Protein AF-A0A7S0YSS2-F1 (afdb_monomer_lite)

Foldseek 3Di:
DDDDDDDDDDDDDDDPDDDDDDPPPPPPPPDDDPDDDDDDDDDDDDDDDDDDDDDDDDDDDDPDPDPPPPPPDDDDDPPDWDWDDLVLDDPVCSVVQVQWTFTWDKDKDWDADWDDDPNDTDTAIEIETEAAAPDQDWDWDWDDPDVRYIYIYIHHNVCCPPPSGPIGGPPPPPPPPDPDDDDDDDDDDD

InterPro domains:
  IPR009011 Mannose-6-phosphate receptor binding domain superfamily [G3DSA:2.70.130.10] (4-155)
  IPR045149 Protein OS-9-like [PTHR15414] (64-171)

Structure (mmCIF, N/CA/C/O backbone):
data_AF-A0A7S0YSS2-F1
#
_entry.id   AF-A0A7S0YSS2-F1
#
loop_
_atom_site.group_PDB
_atom_site.id
_atom_site.type_symbol
_atom_site.label_atom_id
_atom_site.label_alt_id
_atom_site.label_comp_id
_atom_site.label_asym_id
_atom_site.label_entity_id
_atom_site.label_seq_id
_atom_site.pdbx_PDB_ins_code
_atom_site.Cartn_x
_atom_site.Cartn_y
_atom_site.Cartn_z
_atom_site.occupancy
_atom_site.B_iso_or_equiv
_atom_site.auth_seq_id
_atom_site.auth_comp_id
_atom_site.auth_asym_id
_atom_site.auth_atom_id
_atom_site.pdbx_PDB_model_num
ATOM 1 N N . LYS A 1 1 ? 60.021 -59.716 8.583 1.00 47.19 1 LYS A N 1
ATOM 2 C CA . LYS A 1 1 ? 59.073 -59.197 9.604 1.00 47.19 1 LYS A CA 1
ATOM 3 C C . LYS A 1 1 ? 58.567 -57.844 9.103 1.00 47.19 1 LYS A C 1
ATOM 5 O O . LYS A 1 1 ? 59.424 -57.001 8.925 1.00 47.19 1 LYS A O 1
ATOM 10 N N . GLY A 1 2 ? 57.316 -57.531 8.773 1.00 50.84 2 GLY A N 1
ATOM 11 C CA . GLY A 1 2 ? 56.034 -58.210 8.514 1.00 50.84 2 GLY A CA 1
ATOM 12 C C . GLY A 1 2 ? 55.251 -57.241 7.588 1.00 50.84 2 GLY A C 1
ATOM 13 O O . GLY A 1 2 ? 55.479 -56.042 7.663 1.00 50.84 2 GLY A O 1
ATOM 14 N N . LYS A 1 3 ? 54.674 -57.689 6.467 1.00 51.62 3 LYS A N 1
ATOM 15 C CA . LYS A 1 3 ? 53.243 -57.994 6.228 1.00 51.62 3 LYS A CA 1
ATOM 16 C C . LYS A 1 3 ? 52.198 -56.998 6.784 1.00 51.62 3 LYS A C 1
ATOM 18 O O . LYS A 1 3 ? 52.189 -56.757 7.983 1.00 51.62 3 LYS A O 1
ATOM 23 N N . LYS A 1 4 ? 51.224 -56.703 5.895 1.00 48.53 4 LYS A N 1
ATOM 24 C CA . LYS A 1 4 ? 49.817 -56.259 6.089 1.00 48.53 4 LYS A CA 1
ATOM 25 C C . LYS A 1 4 ? 49.588 -54.751 6.346 1.00 48.53 4 LYS A C 1
ATOM 27 O O . LYS A 1 4 ? 50.417 -54.120 6.971 1.00 48.53 4 LYS A O 1
ATOM 32 N N . GLU A 1 5 ? 48.513 -54.105 5.877 1.00 58.44 5 GLU A N 1
ATOM 33 C CA . GLU A 1 5 ? 47.197 -54.623 5.477 1.00 58.44 5 GLU A CA 1
ATOM 34 C C . GLU A 1 5 ? 46.406 -53.667 4.559 1.00 58.44 5 GLU A C 1
ATOM 36 O O . GLU A 1 5 ? 46.584 -52.452 4.575 1.00 58.44 5 GLU A O 1
ATOM 41 N N . GLU A 1 6 ? 45.508 -54.277 3.786 1.00 54.00 6 GLU A N 1
ATOM 42 C CA . GLU A 1 6 ? 44.426 -53.698 2.988 1.00 54.00 6 GLU A CA 1
ATOM 43 C C . GLU A 1 6 ? 43.378 -52.989 3.861 1.00 54.00 6 GLU A C 1
ATOM 45 O O . GLU A 1 6 ? 42.988 -53.493 4.912 1.00 54.00 6 GLU A O 1
ATOM 50 N N . GLY A 1 7 ? 42.829 -51.878 3.363 1.00 57.03 7 GLY A N 1
ATOM 51 C CA . GLY A 1 7 ? 41.720 -51.153 3.988 1.00 57.03 7 GLY A CA 1
ATOM 52 C C . GLY A 1 7 ? 40.603 -50.840 2.996 1.00 57.03 7 GLY A C 1
ATOM 53 O O . GLY A 1 7 ? 40.412 -49.700 2.587 1.00 57.03 7 GLY A O 1
ATOM 54 N N . LYS A 1 8 ? 39.867 -51.880 2.606 1.00 56.81 8 LYS A N 1
ATOM 55 C CA . LYS A 1 8 ? 38.631 -51.855 1.813 1.00 56.81 8 LYS A CA 1
ATOM 56 C C . LYS A 1 8 ? 37.526 -51.145 2.615 1.00 56.81 8 LYS A C 1
ATOM 58 O O . LYS A 1 8 ? 37.189 -51.608 3.702 1.00 56.81 8 LYS A O 1
ATOM 63 N N . LYS A 1 9 ? 36.919 -50.064 2.102 1.00 56.97 9 LYS A N 1
ATOM 64 C CA . LYS A 1 9 ? 35.683 -49.509 2.689 1.00 56.97 9 LYS A CA 1
ATOM 65 C C . LYS A 1 9 ? 34.586 -49.314 1.650 1.00 56.97 9 LYS A C 1
ATOM 67 O O . LYS A 1 9 ? 34.808 -48.971 0.496 1.00 56.97 9 LYS A O 1
ATOM 72 N N . THR A 1 10 ? 33.407 -49.679 2.112 1.00 59.12 10 THR A N 1
ATOM 73 C CA . THR A 1 10 ? 32.256 -50.217 1.406 1.00 59.12 10 THR A CA 1
ATOM 74 C C . THR A 1 10 ? 31.326 -49.160 0.830 1.00 59.12 10 THR A C 1
ATOM 76 O O . THR A 1 10 ? 31.076 -48.116 1.425 1.00 59.12 10 THR A O 1
ATOM 79 N N . LYS A 1 11 ? 30.745 -49.536 -0.307 1.00 50.19 11 LYS A N 1
ATOM 80 C CA . LYS A 1 11 ? 29.601 -48.942 -0.994 1.00 50.19 11 LYS A CA 1
ATOM 81 C C . LYS A 1 11 ? 28.388 -48.880 -0.047 1.00 50.19 11 LYS A C 1
ATOM 83 O O . LYS A 1 11 ? 27.870 -49.917 0.357 1.00 50.19 11 LYS A O 1
ATOM 88 N N . GLY A 1 12 ? 27.968 -47.670 0.318 1.00 51.25 12 GLY A N 1
ATOM 89 C CA . GLY A 1 12 ? 26.743 -47.403 1.072 1.00 51.25 12 GLY A CA 1
ATOM 90 C C . GLY A 1 12 ? 25.579 -47.131 0.126 1.00 51.25 12 GLY A C 1
ATOM 91 O O . GLY A 1 12 ? 25.380 -46.009 -0.325 1.00 51.25 12 GLY A O 1
ATOM 92 N N . GLU A 1 13 ? 24.838 -48.184 -0.191 1.00 51.94 13 GLU A N 1
ATOM 93 C CA . GLU A 1 13 ? 23.520 -48.146 -0.815 1.00 51.94 13 GLU A CA 1
ATOM 94 C C . GLU A 1 13 ? 22.462 -48.002 0.288 1.00 51.94 13 GLU A C 1
ATOM 96 O O . GLU A 1 13 ? 22.490 -48.790 1.234 1.00 51.94 13 GLU A O 1
ATOM 101 N N . LYS A 1 14 ? 21.553 -47.019 0.174 1.00 48.28 14 LYS A N 1
ATOM 102 C CA . LYS A 1 14 ? 20.114 -47.070 0.539 1.00 48.28 14 LYS A CA 1
ATOM 103 C C . LYS A 1 14 ? 19.554 -45.669 0.775 1.00 48.28 14 LYS A C 1
ATOM 105 O O . LYS A 1 14 ? 20.097 -44.894 1.551 1.00 48.28 14 LYS A O 1
ATOM 110 N N . GLY A 1 15 ? 18.408 -45.391 0.152 1.00 45.19 15 GLY A N 1
ATOM 111 C CA . GLY A 1 15 ? 17.592 -44.232 0.511 1.00 45.19 15 GLY A CA 1
ATOM 112 C C . GLY A 1 15 ? 16.673 -43.696 -0.581 1.00 45.19 15 GLY A C 1
ATOM 113 O O . GLY A 1 15 ? 16.588 -42.485 -0.745 1.00 45.19 15 GLY A O 1
ATOM 114 N N . ARG A 1 16 ? 15.968 -44.553 -1.336 1.00 50.12 16 ARG A N 1
ATOM 115 C CA . ARG A 1 16 ? 14.789 -44.108 -2.099 1.00 50.12 16 ARG A CA 1
ATOM 116 C C . ARG A 1 16 ? 13.663 -43.817 -1.105 1.00 50.12 16 ARG A C 1
ATOM 118 O O . ARG A 1 16 ? 12.890 -44.703 -0.760 1.00 50.12 16 ARG A O 1
ATOM 125 N N . GLY A 1 17 ? 13.616 -42.581 -0.618 1.00 44.75 17 GLY A N 1
ATOM 126 C CA . GLY A 1 17 ? 12.482 -42.052 0.128 1.00 44.75 17 GLY A CA 1
ATOM 127 C C . GLY A 1 17 ? 11.338 -41.738 -0.829 1.00 44.75 17 GLY A C 1
ATOM 128 O O . GLY A 1 17 ? 11.352 -40.721 -1.515 1.00 44.75 17 GLY A O 1
ATOM 129 N N . THR A 1 18 ? 10.345 -42.620 -0.881 1.00 53.94 18 THR A N 1
ATOM 130 C CA . THR A 1 18 ? 9.028 -42.326 -1.445 1.00 53.94 18 THR A CA 1
ATOM 131 C C . THR A 1 18 ? 8.325 -41.326 -0.532 1.00 53.94 18 THR A C 1
ATOM 133 O O . THR A 1 18 ? 7.875 -41.697 0.551 1.00 53.94 18 THR A O 1
ATOM 136 N N . TRP A 1 19 ? 8.235 -40.062 -0.946 1.00 51.81 19 TRP A N 1
ATOM 137 C CA . TRP A 1 19 ? 7.403 -39.086 -0.248 1.00 51.81 19 TRP A CA 1
ATOM 138 C C . TRP A 1 19 ? 5.939 -39.317 -0.608 1.00 51.81 19 TRP A C 1
ATOM 140 O O . TRP A 1 19 ? 5.527 -39.284 -1.770 1.00 51.81 19 TRP A O 1
ATOM 150 N N . GLY A 1 20 ? 5.188 -39.660 0.433 1.00 47.44 20 GLY A N 1
ATOM 151 C CA . GLY A 1 20 ? 3.790 -40.025 0.387 1.00 47.44 20 GLY A CA 1
ATOM 152 C C . GLY A 1 20 ? 2.891 -38.879 -0.063 1.00 47.44 20 GLY A C 1
ATOM 153 O O . GLY A 1 20 ? 3.003 -37.742 0.373 1.00 47.44 20 GLY A O 1
ATOM 154 N N . LYS A 1 21 ? 1.966 -39.250 -0.944 1.00 47.62 21 LYS A N 1
ATOM 155 C CA . LYS A 1 21 ? 0.519 -39.043 -0.815 1.00 47.62 21 LYS A CA 1
ATOM 156 C C . LYS A 1 21 ? 0.070 -37.792 -0.036 1.00 47.62 21 LYS A C 1
ATOM 158 O O . LYS A 1 21 ? -0.036 -37.810 1.182 1.00 47.62 21 LYS A O 1
ATOM 163 N N . LYS A 1 22 ? -0.405 -36.819 -0.821 1.00 52.66 22 LYS A N 1
ATOM 164 C CA . LYS A 1 22 ? -1.704 -36.135 -0.674 1.00 52.66 22 LYS A CA 1
ATOM 165 C C . LYS A 1 22 ? -2.099 -35.752 0.761 1.00 52.66 22 LYS A C 1
ATOM 167 O O . LYS A 1 22 ? -2.978 -36.380 1.345 1.00 52.66 22 LYS A O 1
ATOM 172 N N . THR A 1 23 ? -1.630 -34.604 1.225 1.00 47.56 23 THR A N 1
ATOM 173 C CA . THR A 1 23 ? -2.498 -33.703 1.990 1.00 47.56 23 THR A CA 1
ATOM 174 C C . THR A 1 23 ? -3.260 -32.847 0.989 1.00 47.56 23 THR A C 1
ATOM 176 O O . THR A 1 23 ? -2.749 -31.914 0.380 1.00 47.56 23 THR A O 1
ATOM 179 N N . LYS A 1 24 ? -4.511 -33.244 0.752 1.00 49.81 24 LYS A N 1
ATOM 180 C CA . LYS A 1 24 ? -5.519 -32.416 0.099 1.00 49.81 24 LYS A CA 1
ATOM 181 C C . LYS A 1 24 ? -5.879 -31.330 1.112 1.00 49.81 24 LYS A C 1
ATOM 183 O O . LYS A 1 24 ? -6.840 -31.487 1.859 1.00 49.81 24 LYS A O 1
ATOM 188 N N . GLU A 1 25 ? -5.051 -30.292 1.202 1.00 45.06 25 GLU A N 1
ATOM 189 C CA . GLU A 1 25 ? -5.430 -29.068 1.898 1.00 45.06 25 GLU A CA 1
ATOM 190 C C . GLU A 1 25 ? -6.716 -28.573 1.244 1.00 45.06 25 GLU A C 1
ATOM 192 O O . GLU A 1 25 ? -6.775 -28.267 0.050 1.00 45.06 25 GLU A O 1
ATOM 197 N N . ARG A 1 26 ? -7.790 -28.608 2.032 1.00 46.06 26 ARG A N 1
ATOM 198 C CA . ARG A 1 26 ? -9.017 -27.887 1.744 1.00 46.06 26 ARG A CA 1
ATOM 199 C C . ARG A 1 26 ? -8.622 -26.418 1.625 1.00 46.06 26 ARG A C 1
ATOM 201 O O . ARG A 1 26 ? -8.496 -25.737 2.635 1.00 46.06 26 ARG A O 1
ATOM 208 N N . LEU A 1 27 ? -8.457 -25.941 0.393 1.00 42.78 27 LEU A N 1
ATOM 209 C CA . LEU A 1 27 ? -8.725 -24.547 0.077 1.00 42.78 27 LEU A CA 1
ATOM 210 C C . LEU A 1 27 ? -10.149 -24.275 0.557 1.00 42.78 27 LEU A C 1
ATOM 212 O O . LEU A 1 27 ? -11.116 -24.744 -0.045 1.00 42.78 27 LEU A O 1
ATOM 216 N N . ILE A 1 28 ? -10.264 -23.590 1.688 1.00 47.69 28 ILE A N 1
ATOM 217 C CA . ILE A 1 28 ? -11.508 -22.954 2.088 1.00 47.69 28 ILE A CA 1
ATOM 218 C C . ILE A 1 28 ? -11.645 -21.763 1.134 1.00 47.69 28 ILE A C 1
ATOM 220 O O . ILE A 1 28 ? -10.780 -20.884 1.157 1.00 47.69 28 ILE A O 1
ATOM 224 N N . PRO A 1 29 ? -12.650 -21.731 0.244 1.00 45.22 29 PRO A N 1
ATOM 225 C CA . PRO A 1 29 ? -12.891 -20.557 -0.573 1.00 45.22 29 PRO A CA 1
ATOM 226 C C . PRO A 1 29 ? -13.292 -19.415 0.361 1.00 45.22 29 PRO A C 1
ATOM 228 O O . PRO A 1 29 ? -14.383 -19.407 0.924 1.00 45.22 29 PRO A O 1
ATOM 231 N N . TRP A 1 30 ? -12.390 -18.455 0.548 1.00 51.12 30 TRP A N 1
ATOM 232 C CA . TRP A 1 30 ? -12.676 -17.200 1.237 1.00 51.12 30 TRP A CA 1
ATOM 233 C C . TRP A 1 30 ? -13.392 -16.269 0.249 1.00 51.12 30 TRP A C 1
ATOM 235 O O . TRP A 1 30 ? -12.832 -15.304 -0.257 1.00 51.12 30 TRP A O 1
ATOM 245 N N . TRP A 1 31 ? -14.614 -16.647 -0.126 1.00 56.22 31 TRP A N 1
ATOM 246 C CA . TRP A 1 31 ? -15.525 -15.837 -0.928 1.00 56.22 31 TRP A CA 1
ATOM 247 C C . TRP A 1 31 ? -16.884 -15.828 -0.238 1.00 56.22 31 TRP A C 1
ATOM 249 O O . TRP A 1 31 ? -17.537 -16.860 -0.136 1.00 56.22 31 TRP A O 1
ATOM 259 N N . GLY A 1 32 ? -17.295 -14.640 0.202 1.00 51.81 32 GLY A N 1
ATOM 260 C CA . GLY A 1 32 ? -18.694 -14.273 0.391 1.00 51.81 32 GLY A CA 1
ATOM 261 C C . GLY A 1 32 ? -19.432 -14.955 1.539 1.00 51.81 32 GLY A C 1
ATOM 262 O O . GLY A 1 32 ? -20.169 -15.911 1.322 1.00 51.81 32 GLY A O 1
ATOM 263 N N . LYS A 1 33 ? -19.391 -14.344 2.726 1.00 41.19 33 LYS A N 1
ATOM 264 C CA . LYS A 1 33 ? -20.562 -14.350 3.607 1.00 41.19 33 LYS A CA 1
ATOM 265 C C . LYS A 1 33 ? -21.049 -12.915 3.765 1.00 41.19 33 LYS A C 1
ATOM 267 O O . LYS A 1 33 ? -20.510 -12.128 4.531 1.00 41.19 33 LYS A O 1
ATOM 272 N N . LYS A 1 34 ? -22.012 -12.574 2.912 1.00 53.88 34 LYS A N 1
ATOM 273 C CA . LYS A 1 34 ? -22.847 -11.382 3.009 1.00 53.88 34 LYS A CA 1
ATOM 274 C C . LYS A 1 34 ? -24.064 -11.831 3.816 1.00 53.88 34 LYS A C 1
ATOM 276 O O . LYS A 1 34 ? -24.946 -12.470 3.256 1.00 53.88 34 LYS A O 1
ATOM 281 N N . GLU A 1 35 ? -24.072 -11.582 5.116 1.00 53.56 35 GLU A N 1
ATOM 282 C CA . GLU A 1 35 ? -25.275 -11.731 5.936 1.00 53.56 35 GLU A CA 1
ATOM 283 C C . GLU A 1 35 ? -25.612 -10.341 6.457 1.00 53.56 35 GLU A C 1
ATOM 285 O O . GLU A 1 35 ? -24.938 -9.791 7.322 1.00 53.56 35 GLU A O 1
ATOM 290 N N . GLY A 1 36 ? -26.599 -9.737 5.796 1.00 52.97 36 GLY A N 1
ATOM 291 C CA . GLY A 1 36 ? -27.393 -8.691 6.401 1.00 52.97 36 GLY A CA 1
ATOM 292 C C . GLY A 1 36 ? -28.447 -9.370 7.260 1.00 52.97 36 GLY A C 1
ATOM 293 O O . GLY A 1 36 ? -29.240 -10.149 6.740 1.00 52.97 36 GLY A O 1
ATOM 294 N N . GLU A 1 37 ? -28.447 -9.054 8.545 1.00 48.50 37 GLU A N 1
ATOM 295 C CA . GLU A 1 37 ? -29.647 -9.081 9.365 1.00 48.50 37 GLU A CA 1
ATOM 296 C C . GLU A 1 37 ? -29.757 -7.707 10.018 1.00 48.50 37 GLU A C 1
ATOM 298 O O . GLU A 1 37 ? -28.912 -7.265 10.795 1.00 48.50 37 GLU A O 1
ATOM 303 N N . GLU A 1 38 ? -30.770 -6.990 9.552 1.00 49.66 38 GLU A N 1
ATOM 304 C CA . GLU A 1 38 ? -31.233 -5.707 10.035 1.00 49.66 38 GLU A CA 1
ATOM 305 C C . GLU A 1 38 ? -32.122 -6.001 11.248 1.00 49.66 38 GLU A C 1
ATOM 307 O O . GLU A 1 38 ? -33.284 -6.370 11.091 1.00 49.66 38 GLU A O 1
ATOM 312 N N . GLU A 1 39 ? -31.578 -5.901 12.464 1.00 43.75 39 GLU A N 1
ATOM 313 C CA . GLU A 1 39 ? -32.405 -5.927 13.672 1.00 43.75 39 GLU A CA 1
ATOM 314 C C . GLU A 1 39 ? -32.822 -4.492 14.017 1.00 43.75 39 GLU A C 1
ATOM 316 O O . GLU A 1 39 ? -32.074 -3.695 14.587 1.00 43.75 39 GLU A O 1
ATOM 321 N N . VAL A 1 40 ? -34.040 -4.147 13.601 1.00 48.72 40 VAL A N 1
ATOM 322 C CA . VAL A 1 40 ? -34.736 -2.919 13.985 1.00 48.72 40 VAL A CA 1
ATOM 323 C C . VAL A 1 40 ? -35.153 -3.045 15.449 1.00 48.72 40 VAL A C 1
ATOM 325 O O . VAL A 1 40 ? -36.201 -3.609 15.759 1.00 48.72 40 VAL A O 1
ATOM 328 N N . VAL A 1 41 ? -34.361 -2.483 16.364 1.00 54.41 41 VAL A N 1
ATOM 329 C CA . VAL A 1 41 ? -34.799 -2.278 17.751 1.00 54.41 41 VAL A CA 1
ATOM 330 C C . VAL A 1 41 ? -35.380 -0.875 17.882 1.00 54.41 41 VAL A C 1
ATOM 332 O O . VAL A 1 41 ? -34.676 0.124 18.019 1.00 54.41 41 VAL A O 1
ATOM 335 N N . ALA A 1 42 ? -36.710 -0.819 17.836 1.00 49.09 42 ALA A N 1
ATOM 336 C CA . ALA A 1 42 ? -37.500 0.315 18.288 1.00 49.09 42 ALA A CA 1
ATOM 337 C C . ALA A 1 42 ? -37.372 0.466 19.813 1.00 49.09 42 ALA A C 1
ATOM 339 O O . ALA A 1 42 ? -37.526 -0.512 20.547 1.00 49.09 42 ALA A O 1
ATOM 340 N N . GLY A 1 43 ? -37.149 1.684 20.318 1.00 41.00 43 GLY A N 1
ATOM 341 C CA . GLY A 1 43 ? -37.100 1.868 21.766 1.00 41.00 43 GLY A CA 1
ATOM 342 C C . GLY A 1 43 ? -36.859 3.277 22.293 1.00 41.00 43 GLY A C 1
ATOM 343 O O . GLY A 1 43 ? -35.750 3.591 22.700 1.00 41.00 43 GLY A O 1
ATOM 344 N N . LYS A 1 44 ? -37.974 3.997 22.465 1.00 46.56 44 LYS A N 1
ATOM 345 C CA . LYS A 1 44 ? -38.279 4.961 23.540 1.00 46.56 44 LYS A CA 1
ATOM 346 C C . LYS A 1 44 ? -37.703 6.377 23.474 1.00 46.56 44 LYS A C 1
ATOM 348 O O . LYS A 1 44 ? -36.609 6.681 23.939 1.00 46.56 44 LYS A O 1
ATOM 353 N N . ASP A 1 45 ? -38.614 7.251 23.065 1.00 49.12 45 ASP A N 1
ATOM 354 C CA . ASP A 1 45 ? -38.745 8.649 23.452 1.00 49.12 45 ASP A CA 1
ATOM 355 C C . ASP A 1 45 ? -38.603 8.843 24.972 1.00 49.12 45 ASP A C 1
ATOM 357 O O . ASP A 1 45 ? -39.231 8.140 25.770 1.00 49.12 45 ASP A O 1
ATOM 361 N N . ASN A 1 46 ? -37.816 9.840 25.381 1.00 53.38 46 ASN A N 1
ATOM 362 C CA . ASN A 1 46 ? -37.929 10.420 26.714 1.00 53.38 46 ASN A CA 1
ATOM 363 C C . ASN A 1 46 ? -37.768 11.941 26.630 1.00 53.38 46 ASN A C 1
ATOM 365 O O . ASN A 1 46 ? -36.666 12.474 26.495 1.00 53.38 46 ASN A O 1
ATOM 369 N N . GLU A 1 47 ? -38.903 12.629 26.707 1.00 50.31 47 GLU A N 1
ATOM 370 C CA . GLU A 1 47 ? -38.996 14.060 26.957 1.00 50.31 47 GLU A CA 1
ATOM 371 C C . GLU A 1 47 ? -38.612 14.389 28.408 1.00 50.31 47 GLU A C 1
ATOM 373 O O . GLU A 1 47 ? -39.239 13.929 29.366 1.00 50.31 47 GLU A O 1
ATOM 378 N N . ARG A 1 48 ? -37.623 15.270 28.575 1.00 48.47 48 ARG A N 1
ATOM 379 C CA . ARG A 1 48 ? -37.490 16.216 29.700 1.00 48.47 48 ARG A CA 1
ATOM 380 C C . ARG A 1 48 ? -36.332 17.151 29.336 1.00 48.47 48 ARG A C 1
ATOM 382 O O . ARG A 1 48 ? -35.234 16.682 29.096 1.00 48.47 48 ARG A O 1
ATOM 389 N N . GLY A 1 49 ? -36.460 18.462 29.190 1.00 40.56 49 GLY A N 1
ATOM 390 C CA . GLY A 1 49 ? -37.347 19.406 29.845 1.00 40.56 49 GLY A CA 1
ATOM 391 C C . GLY A 1 49 ? -36.463 20.451 30.533 1.00 40.56 49 GLY A C 1
ATOM 392 O O . GLY A 1 49 ? -35.849 20.146 31.545 1.00 40.56 49 GLY A O 1
ATOM 393 N N . GLY A 1 50 ? -36.437 21.671 29.986 1.00 37.66 50 GLY A N 1
ATOM 394 C CA . GLY A 1 50 ? -36.215 22.909 30.743 1.00 37.66 50 GLY A CA 1
ATOM 395 C C . GLY A 1 50 ? -34.780 23.417 30.958 1.00 37.66 50 GLY A C 1
ATOM 396 O O . GLY A 1 50 ? -34.013 22.853 31.724 1.00 37.66 50 GLY A O 1
ATOM 397 N N . GLY A 1 51 ? -34.527 24.635 30.460 1.00 37.38 51 GLY A N 1
ATOM 398 C CA . GLY A 1 51 ? -34.135 25.715 31.375 1.00 37.38 51 GLY A CA 1
ATOM 399 C C . GLY A 1 51 ? -32.806 26.444 31.141 1.00 37.38 51 GLY A C 1
ATOM 400 O O . GLY A 1 51 ? -31.737 25.924 31.416 1.00 37.38 51 GLY A O 1
ATOM 401 N N . SER A 1 52 ? -32.955 27.739 30.839 1.00 39.69 52 SER A N 1
ATOM 402 C CA . SER A 1 52 ? -32.111 28.864 31.288 1.00 39.69 52 SER A CA 1
ATOM 403 C C . SER A 1 52 ? -30.851 29.266 30.510 1.00 39.69 52 SER A C 1
ATOM 405 O O . SER A 1 52 ? -29.740 28.808 30.737 1.00 39.69 52 SER A O 1
ATOM 407 N N . ARG A 1 53 ? -31.074 30.290 29.670 1.00 45.50 53 ARG A N 1
ATOM 408 C CA . ARG A 1 53 ? -30.447 31.631 29.690 1.00 45.50 53 ARG A CA 1
ATOM 409 C C . ARG A 1 53 ? -29.104 31.769 30.424 1.00 45.50 53 ARG A C 1
ATOM 411 O O . ARG A 1 53 ? -29.057 31.666 31.644 1.00 45.50 53 ARG A O 1
ATOM 418 N N . GLY A 1 54 ? -28.118 32.321 29.714 1.00 38.25 54 GLY A N 1
ATOM 419 C CA . GLY A 1 54 ? -27.182 33.255 30.339 1.00 38.25 54 GLY A CA 1
ATOM 420 C C . GLY A 1 54 ? -25.800 33.360 29.706 1.00 38.25 54 GLY A C 1
ATOM 421 O O . GLY A 1 54 ? -24.942 32.534 29.963 1.00 38.25 54 GLY A O 1
ATOM 422 N N . SER A 1 55 ? -25.573 34.507 29.066 1.00 43.44 55 SER A N 1
ATOM 423 C CA . SER A 1 55 ? -24.348 35.311 29.198 1.00 43.44 55 SER A CA 1
ATOM 424 C C . SER A 1 55 ? -23.138 35.066 28.280 1.00 43.44 55 SER A C 1
ATOM 426 O O . SER A 1 55 ? -22.341 34.163 28.469 1.00 43.44 55 SER A O 1
ATOM 428 N N . LYS A 1 56 ? -22.946 36.095 27.439 1.00 41.06 56 LYS A N 1
ATOM 429 C CA . LYS A 1 56 ? -21.742 36.942 27.303 1.00 41.06 56 LYS A CA 1
ATOM 430 C C . LYS A 1 56 ? -20.497 36.360 26.612 1.00 41.06 56 LYS A C 1
ATOM 432 O O . LYS A 1 56 ? -19.745 35.586 27.179 1.00 41.06 56 LYS A O 1
ATOM 437 N N . ALA A 1 57 ? -20.277 36.917 25.417 1.00 54.25 57 ALA A N 1
ATOM 438 C CA . ALA A 1 57 ? -19.053 37.567 24.937 1.00 54.25 57 ALA A CA 1
ATOM 439 C C . ALA A 1 57 ? -17.697 36.919 25.268 1.00 54.25 57 ALA A C 1
ATOM 441 O O . ALA A 1 57 ? -17.264 36.929 26.413 1.00 54.25 57 ALA A O 1
ATOM 442 N N . ASN A 1 58 ? -16.965 36.537 24.217 1.00 49.34 58 ASN A N 1
ATOM 443 C CA . ASN A 1 58 ? -15.640 37.101 23.936 1.00 49.34 58 ASN A CA 1
ATOM 444 C C . ASN A 1 58 ? -15.182 36.687 22.531 1.00 49.34 58 ASN A C 1
ATOM 446 O O . ASN A 1 58 ? -14.802 35.546 22.282 1.00 49.34 58 ASN A O 1
ATOM 450 N N . THR A 1 59 ? -15.221 37.644 21.607 1.00 48.84 59 THR A N 1
ATOM 451 C CA . THR A 1 59 ? -14.653 37.517 20.264 1.00 48.84 59 THR A CA 1
ATOM 452 C C . THR A 1 59 ? -13.174 37.888 20.344 1.00 48.84 59 THR A C 1
ATOM 454 O O . THR A 1 59 ? -12.818 39.057 20.236 1.00 48.84 59 THR A O 1
ATOM 457 N N . ALA A 1 60 ? -12.307 36.901 20.570 1.00 50.34 60 ALA A N 1
ATOM 458 C CA . ALA A 1 60 ? -10.862 37.061 20.439 1.00 50.34 60 ALA A CA 1
ATOM 459 C C . ALA A 1 60 ? -10.433 36.562 19.054 1.00 50.34 60 ALA A C 1
ATOM 461 O O . ALA A 1 60 ? -10.325 35.363 18.801 1.00 50.34 60 ALA A O 1
ATOM 462 N N . ILE A 1 61 ? -10.220 37.504 18.138 1.00 50.06 61 ILE A N 1
ATOM 463 C CA . ILE A 1 61 ? -9.661 37.257 16.809 1.00 50.06 61 ILE A CA 1
ATOM 464 C C . ILE A 1 61 ? -8.143 37.090 16.975 1.00 50.06 61 ILE A C 1
ATOM 466 O O . ILE A 1 61 ? -7.399 38.065 17.028 1.00 50.06 61 ILE A O 1
ATOM 470 N N . HIS A 1 62 ? -7.675 35.846 17.089 1.00 48.28 62 HIS A N 1
ATOM 471 C CA . HIS A 1 62 ? -6.256 35.510 16.962 1.00 48.28 62 HIS A CA 1
ATOM 472 C C . HIS A 1 62 ? -5.927 35.287 15.480 1.00 48.28 62 HIS A C 1
ATOM 474 O O . HIS A 1 62 ? -6.280 34.261 14.899 1.00 48.28 62 HIS A O 1
ATOM 480 N N . HIS A 1 63 ? -5.229 36.245 14.864 1.00 44.88 63 HIS A N 1
ATOM 481 C CA . HIS A 1 63 ? -4.607 36.064 13.551 1.00 44.88 63 HIS A CA 1
ATOM 482 C C . HIS A 1 63 ? -3.439 35.081 13.688 1.00 44.88 63 HIS A C 1
ATOM 484 O O . HIS A 1 63 ? -2.316 35.454 14.022 1.00 44.88 63 HIS A O 1
ATOM 490 N N . SER A 1 64 ? -3.714 33.800 13.453 1.00 45.75 64 SER A N 1
ATOM 491 C CA . SER A 1 64 ? -2.685 32.780 13.286 1.00 45.75 64 SER A CA 1
ATOM 492 C C . SER A 1 64 ? -2.094 32.914 11.882 1.00 45.75 64 SER A C 1
ATOM 494 O O . SER A 1 64 ? -2.742 32.664 10.868 1.00 45.75 64 SER A O 1
ATOM 496 N N . HIS A 1 65 ? -0.840 33.357 11.831 1.00 49.69 65 HIS A N 1
ATOM 497 C CA . HIS A 1 65 ? -0.042 33.459 10.617 1.00 49.69 65 HIS A CA 1
ATOM 498 C C . HIS A 1 65 ? 0.314 32.039 10.143 1.00 49.69 65 HIS A C 1
ATOM 500 O O . HIS A 1 65 ? 1.353 31.480 10.491 1.00 49.69 65 HIS A O 1
ATOM 506 N N . THR A 1 66 ? -0.581 31.402 9.385 1.00 46.47 66 THR A N 1
ATOM 507 C CA . THR A 1 66 ? -0.290 30.110 8.760 1.00 46.47 66 THR A CA 1
ATOM 508 C C . THR A 1 66 ? 0.694 30.329 7.615 1.00 46.47 66 THR A C 1
ATOM 510 O O . THR A 1 66 ? 0.312 30.791 6.538 1.00 46.47 66 THR A O 1
ATOM 513 N N . HIS A 1 67 ? 1.962 29.975 7.826 1.00 43.50 67 HIS A N 1
ATOM 514 C CA . HIS A 1 67 ? 2.919 29.771 6.743 1.00 43.50 67 HIS A CA 1
ATOM 515 C C . HIS A 1 67 ? 2.459 28.572 5.902 1.00 43.50 67 HIS A C 1
ATOM 517 O O . HIS A 1 67 ? 2.830 27.425 6.146 1.00 43.50 67 HIS A O 1
ATOM 523 N N . ARG A 1 68 ? 1.622 28.838 4.891 1.00 42.16 68 ARG A N 1
ATOM 524 C CA . ARG A 1 68 ? 1.391 27.903 3.788 1.00 42.16 68 ARG A CA 1
ATOM 525 C C . ARG A 1 68 ? 2.688 27.812 2.997 1.00 42.16 68 ARG A C 1
ATOM 527 O O . ARG A 1 68 ? 2.932 28.604 2.091 1.00 42.16 68 ARG A O 1
ATOM 534 N N . HIS A 1 69 ? 3.521 26.833 3.333 1.00 47.09 69 HIS A N 1
ATOM 535 C CA . HIS A 1 69 ? 4.492 26.325 2.379 1.00 47.09 69 HIS A CA 1
ATOM 536 C C . HIS A 1 69 ? 3.696 25.812 1.183 1.00 47.09 69 HIS A C 1
ATOM 538 O O . HIS A 1 69 ? 3.042 24.775 1.259 1.00 47.09 69 HIS A O 1
ATOM 544 N N . ALA A 1 70 ? 3.694 26.596 0.106 1.00 44.69 70 ALA A N 1
ATOM 545 C CA . ALA A 1 70 ? 3.159 26.195 -1.178 1.00 44.69 70 ALA A CA 1
ATOM 546 C C . ALA A 1 70 ? 3.944 24.962 -1.633 1.00 44.69 70 ALA A C 1
ATOM 548 O O . ALA A 1 70 ? 5.037 25.063 -2.193 1.00 44.69 70 ALA A O 1
ATOM 549 N N . SER A 1 71 ? 3.410 23.782 -1.325 1.00 49.94 71 SER A N 1
ATOM 550 C CA . SER A 1 71 ? 3.857 22.522 -1.889 1.00 49.94 71 SER A CA 1
ATOM 551 C C . SER A 1 71 ? 3.721 22.676 -3.394 1.00 49.94 71 SER A C 1
ATOM 553 O O . SER A 1 71 ? 2.615 22.697 -3.923 1.00 49.94 71 SER A O 1
ATOM 555 N N . LYS A 1 72 ? 4.858 22.895 -4.059 1.00 51.59 72 LYS A N 1
ATOM 556 C CA . LYS A 1 72 ? 4.983 23.048 -5.506 1.00 51.59 72 LYS A CA 1
ATOM 557 C C . LYS A 1 72 ? 4.159 21.946 -6.162 1.00 51.59 72 LYS A C 1
ATOM 559 O O . LYS A 1 72 ? 4.537 20.777 -6.095 1.00 51.59 72 LYS A O 1
ATOM 564 N N . THR A 1 73 ? 3.008 22.331 -6.706 1.00 42.53 73 THR A N 1
ATOM 565 C CA . THR A 1 73 ? 1.975 21.443 -7.228 1.00 42.53 73 THR A CA 1
ATOM 566 C C . THR A 1 73 ? 2.599 20.641 -8.357 1.00 42.53 73 THR A C 1
ATOM 568 O O . THR A 1 73 ? 2.783 21.132 -9.472 1.00 42.53 73 THR A O 1
ATOM 571 N N . ARG A 1 74 ? 3.032 19.415 -8.051 1.00 54.22 74 ARG A N 1
ATOM 572 C CA . ARG A 1 74 ? 3.421 18.461 -9.084 1.00 54.22 74 ARG A CA 1
ATOM 573 C C . ARG A 1 74 ? 2.180 18.260 -9.943 1.00 54.22 74 ARG A C 1
ATOM 575 O O . ARG A 1 74 ? 1.090 18.088 -9.401 1.00 54.22 74 ARG A O 1
ATOM 582 N N . ARG A 1 75 ? 2.343 18.357 -11.266 1.00 45.97 75 ARG A N 1
ATOM 583 C CA . ARG A 1 75 ? 1.264 18.061 -12.213 1.00 45.97 75 ARG A CA 1
ATOM 584 C C . ARG A 1 75 ? 0.638 16.726 -11.795 1.00 45.97 75 ARG A C 1
ATOM 586 O O . ARG A 1 75 ? 1.410 15.783 -11.601 1.00 45.97 75 ARG A O 1
ATOM 593 N N . PRO A 1 76 ? -0.690 16.651 -11.608 1.00 48.94 76 PRO A N 1
ATOM 594 C CA . PRO A 1 76 ? -1.333 15.390 -11.295 1.00 48.94 76 PRO A CA 1
ATOM 595 C C . PRO A 1 76 ? -0.971 14.410 -12.410 1.00 48.94 76 PRO A C 1
ATOM 597 O O . PRO A 1 76 ? -1.221 14.674 -13.588 1.00 48.94 76 PRO A O 1
ATOM 600 N N . LEU A 1 77 ? -0.305 13.317 -12.031 1.00 54.47 77 LEU A N 1
ATOM 601 C CA . LEU A 1 77 ? -0.274 12.116 -12.856 1.00 54.47 77 LEU A CA 1
ATOM 602 C C . LEU A 1 77 ? -1.735 11.781 -13.184 1.00 54.47 77 LEU A C 1
ATOM 604 O O . LEU A 1 77 ? -2.621 12.082 -12.383 1.00 54.47 77 LEU A O 1
ATOM 608 N N . SER A 1 78 ? -1.975 11.263 -14.386 1.00 54.28 78 SER A N 1
ATOM 609 C CA . SER A 1 78 ? -3.299 10.977 -14.945 1.00 54.28 78 SER A CA 1
ATOM 610 C C . SER A 1 78 ? -4.318 10.546 -13.878 1.00 54.28 78 SER A C 1
ATOM 612 O O . SER A 1 78 ? -3.974 9.731 -13.020 1.00 54.28 78 SER A O 1
ATOM 614 N N . PRO A 1 79 ? -5.555 11.071 -13.906 1.00 56.06 79 PRO A N 1
ATOM 615 C CA . PRO A 1 79 ? -6.542 10.784 -12.874 1.00 56.06 79 PRO A CA 1
ATOM 616 C C . PRO A 1 79 ? -6.739 9.269 -12.728 1.00 56.06 79 PRO A C 1
ATOM 618 O O . PRO A 1 79 ? -7.101 8.600 -13.694 1.00 56.06 79 PRO A O 1
ATOM 621 N N . GLY A 1 80 ? -6.494 8.746 -11.523 1.00 68.00 80 GLY A N 1
ATOM 622 C CA . GLY A 1 80 ? -6.952 7.414 -11.118 1.00 68.00 80 GLY A CA 1
ATOM 623 C C . GLY A 1 80 ? -5.899 6.333 -10.874 1.00 68.00 80 GLY A C 1
ATOM 624 O O . GLY A 1 80 ? -6.293 5.181 -10.729 1.00 68.00 80 GLY A O 1
ATOM 625 N N . VAL A 1 81 ? -4.599 6.644 -10.821 1.00 81.56 81 VAL A N 1
ATOM 626 C CA . VAL A 1 81 ? -3.585 5.647 -10.425 1.00 81.56 81 VAL A CA 1
ATOM 627 C C . VAL A 1 81 ? -3.011 5.998 -9.057 1.00 81.56 81 VAL A C 1
ATOM 629 O O . VAL A 1 81 ? -2.244 6.953 -8.929 1.00 81.56 81 VAL A O 1
ATOM 632 N N . ASP A 1 82 ? -3.378 5.211 -8.047 1.00 93.19 82 ASP A N 1
ATOM 633 C CA . ASP A 1 82 ? -2.808 5.316 -6.707 1.00 93.19 82 ASP A CA 1
ATOM 634 C C . ASP A 1 82 ? -1.362 4.801 -6.710 1.00 93.19 82 ASP A C 1
ATOM 636 O O . ASP A 1 82 ? -1.040 3.783 -7.328 1.00 93.19 82 ASP A O 1
ATOM 640 N N . VAL A 1 83 ? -0.470 5.523 -6.031 1.00 95.06 83 VAL A N 1
ATOM 641 C CA . VAL A 1 83 ? 0.969 5.234 -5.979 1.00 95.06 83 VAL A CA 1
ATOM 642 C C . VAL A 1 83 ? 1.386 5.021 -4.533 1.00 95.06 83 VAL A C 1
ATOM 644 O O . VAL A 1 83 ? 0.977 5.784 -3.663 1.00 95.06 83 VAL A O 1
ATOM 647 N N . LEU A 1 84 ? 2.204 3.995 -4.280 1.00 95.75 84 LEU A N 1
ATOM 648 C CA . LEU A 1 84 ? 2.685 3.691 -2.935 1.00 95.75 84 LEU A CA 1
ATOM 649 C C . LEU A 1 84 ? 3.448 4.871 -2.326 1.00 95.75 84 LEU A C 1
ATOM 651 O O . LEU A 1 84 ? 4.281 5.507 -2.981 1.00 95.75 84 LEU A O 1
ATOM 655 N N . ASP A 1 85 ? 3.203 5.100 -1.038 1.00 93.81 85 ASP A N 1
ATOM 656 C CA . ASP A 1 85 ? 3.945 6.066 -0.241 1.00 93.81 85 ASP A CA 1
ATOM 657 C C . ASP A 1 85 ? 5.410 5.616 -0.066 1.00 93.81 85 ASP A C 1
ATOM 659 O O . ASP A 1 85 ? 5.692 4.417 -0.025 1.00 93.81 85 ASP A O 1
ATOM 663 N N . PRO A 1 86 ? 6.374 6.536 0.125 1.00 93.25 86 PRO A N 1
ATOM 664 C CA . PRO A 1 86 ? 7.772 6.166 0.360 1.00 93.25 86 PRO A CA 1
ATOM 665 C C . PRO A 1 86 ? 7.985 5.232 1.560 1.00 93.25 86 PRO A C 1
ATOM 667 O O . PRO A 1 86 ? 8.892 4.404 1.527 1.00 93.25 86 PRO A O 1
ATOM 670 N N . ILE A 1 87 ? 7.147 5.351 2.598 1.00 94.25 87 ILE A N 1
ATOM 671 C CA . ILE A 1 87 ? 7.170 4.481 3.786 1.00 94.25 87 ILE A CA 1
ATOM 672 C C . ILE A 1 87 ? 6.714 3.047 3.481 1.00 94.25 87 ILE A C 1
ATOM 674 O O . ILE A 1 87 ? 7.067 2.121 4.203 1.00 94.25 87 ILE A O 1
ATOM 678 N N . ASP A 1 88 ? 5.960 2.867 2.398 1.00 94.94 88 ASP A N 1
ATOM 679 C CA . ASP A 1 88 ? 5.432 1.581 1.950 1.00 94.94 88 ASP A CA 1
ATOM 680 C C . ASP A 1 88 ? 6.355 0.882 0.952 1.00 94.94 88 ASP A C 1
ATOM 682 O O . ASP A 1 88 ? 6.062 -0.234 0.522 1.00 94.94 88 ASP A O 1
ATOM 686 N N . LEU A 1 89 ? 7.476 1.508 0.577 1.00 94.69 89 LEU A N 1
ATOM 687 C CA . LEU A 1 89 ? 8.508 0.895 -0.252 1.00 94.69 89 LEU A CA 1
ATOM 688 C C . LEU A 1 89 ? 9.359 -0.074 0.574 1.00 94.69 89 LEU A C 1
ATOM 690 O O . LEU A 1 89 ? 9.669 0.172 1.737 1.00 94.69 89 LEU A O 1
ATOM 694 N N . LEU A 1 90 ? 9.793 -1.170 -0.051 1.00 91.69 90 LEU A N 1
ATOM 695 C CA . LEU A 1 90 ? 10.629 -2.170 0.616 1.00 91.69 90 LEU A CA 1
ATOM 696 C C . LEU A 1 90 ? 11.947 -1.538 1.110 1.00 91.69 90 LEU A C 1
ATOM 698 O O . LEU A 1 90 ? 12.709 -1.013 0.286 1.00 91.69 90 LEU A O 1
ATOM 702 N N . PRO A 1 91 ? 12.266 -1.627 2.416 1.00 83.00 91 PRO A N 1
ATOM 703 C CA . PRO A 1 91 ? 13.390 -0.906 3.018 1.00 83.00 91 PRO A CA 1
ATOM 704 C C . PRO A 1 91 ? 14.739 -1.317 2.415 1.00 83.00 91 PRO A C 1
ATOM 706 O O . PRO A 1 91 ? 15.541 -0.458 2.049 1.00 83.00 91 PRO A O 1
ATOM 709 N N . ASP A 1 92 ? 14.939 -2.615 2.165 1.00 84.06 92 ASP A N 1
ATOM 710 C CA . ASP A 1 92 ? 16.166 -3.161 1.558 1.00 84.06 92 ASP A CA 1
ATOM 711 C C . ASP A 1 92 ? 16.407 -2.680 0.117 1.00 84.06 92 ASP A C 1
ATOM 713 O O . ASP A 1 92 ? 17.472 -2.901 -0.464 1.00 84.06 92 ASP A O 1
ATOM 717 N N . ARG A 1 93 ? 15.402 -2.061 -0.512 1.00 81.50 93 ARG A N 1
ATOM 718 C CA . ARG A 1 93 ? 15.413 -1.697 -1.935 1.00 81.50 93 ARG A CA 1
ATOM 719 C C . ARG A 1 93 ? 15.038 -0.249 -2.196 1.00 81.50 93 ARG A C 1
ATOM 721 O O . ARG A 1 93 ? 14.908 0.122 -3.368 1.00 81.50 93 ARG A O 1
ATOM 728 N N . TYR A 1 94 ? 14.967 0.576 -1.154 1.00 80.62 94 TYR A N 1
ATOM 729 C CA . TYR A 1 94 ? 14.570 1.980 -1.238 1.00 80.62 94 TYR A CA 1
ATOM 730 C C . TYR A 1 94 ? 15.311 2.746 -2.347 1.00 80.62 94 TYR A C 1
ATOM 732 O O . TYR A 1 94 ? 14.689 3.422 -3.159 1.00 80.62 94 TYR A O 1
ATOM 740 N N . HIS A 1 95 ? 16.624 2.543 -2.496 1.00 81.75 95 HIS A N 1
ATOM 741 C CA . HIS A 1 95 ? 17.433 3.195 -3.538 1.00 81.75 95 HIS A CA 1
ATOM 742 C C . HIS A 1 95 ? 17.023 2.826 -4.978 1.00 81.75 95 HIS A C 1
ATOM 744 O O . HIS A 1 95 ? 17.101 3.655 -5.883 1.00 81.75 95 HIS A O 1
ATOM 750 N N . SER A 1 96 ? 16.575 1.586 -5.196 1.00 81.62 96 SER A N 1
ATOM 751 C CA . SER A 1 96 ? 16.148 1.074 -6.510 1.00 81.62 96 SER A CA 1
ATOM 752 C C . SER A 1 96 ? 14.666 1.324 -6.811 1.00 81.62 96 SER A C 1
ATOM 754 O O . SER A 1 96 ? 14.238 1.276 -7.970 1.00 81.62 96 SER A O 1
ATOM 756 N N . MET A 1 97 ? 13.877 1.572 -5.764 1.00 87.00 97 MET A N 1
ATOM 757 C CA . M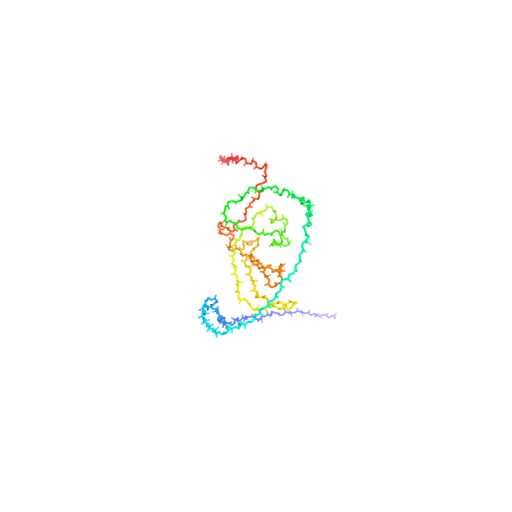ET A 1 97 ? 12.439 1.804 -5.853 1.00 87.00 97 MET A CA 1
ATOM 758 C C . MET A 1 97 ? 12.095 3.292 -5.837 1.00 87.00 97 MET A C 1
ATOM 760 O O . MET A 1 97 ? 11.208 3.691 -6.575 1.00 87.00 97 MET A O 1
ATOM 764 N N . GLY A 1 98 ? 12.844 4.128 -5.116 1.00 83.94 98 GLY A N 1
ATOM 765 C CA . GLY A 1 98 ? 12.563 5.559 -4.945 1.00 83.94 98 GLY A CA 1
ATOM 766 C C . GLY A 1 98 ? 12.753 6.429 -6.194 1.00 83.94 98 GLY A C 1
ATOM 767 O O . GLY A 1 98 ? 12.426 7.611 -6.170 1.00 83.94 98 GLY A O 1
ATOM 768 N N . ARG A 1 99 ? 13.273 5.869 -7.296 1.00 86.62 99 ARG A N 1
ATOM 769 C CA . ARG A 1 99 ? 13.355 6.545 -8.608 1.00 86.62 99 ARG A CA 1
ATOM 770 C C . ARG A 1 99 ? 12.145 6.282 -9.508 1.00 86.62 99 ARG A C 1
ATOM 772 O O . ARG A 1 99 ? 12.069 6.846 -10.598 1.00 86.62 99 ARG A O 1
ATOM 779 N N . ARG A 1 100 ? 11.231 5.416 -9.070 1.00 90.25 100 ARG A N 1
ATOM 780 C CA . ARG A 1 100 ? 10.037 4.994 -9.801 1.00 90.25 100 ARG A CA 1
ATOM 781 C C . ARG A 1 100 ? 8.800 5.234 -8.953 1.00 90.25 100 ARG A C 1
ATOM 783 O O . ARG A 1 100 ? 8.841 5.115 -7.733 1.00 90.25 100 ARG A O 1
ATOM 790 N N . PHE A 1 101 ? 7.692 5.535 -9.609 1.00 91.69 101 PHE A N 1
ATOM 791 C CA . PHE A 1 101 ? 6.378 5.407 -9.006 1.00 91.69 101 PHE A CA 1
ATOM 792 C C . PHE A 1 101 ? 5.984 3.933 -9.008 1.00 91.69 101 PHE A C 1
ATOM 794 O O . PHE A 1 101 ? 6.226 3.230 -9.991 1.00 91.69 101 PHE A O 1
ATOM 801 N N . TRP A 1 102 ? 5.394 3.475 -7.909 1.00 95.19 102 TRP A N 1
ATOM 802 C CA . TRP A 1 102 ? 4.884 2.116 -7.745 1.00 95.19 102 TRP A CA 1
ATOM 803 C C . TRP A 1 102 ? 3.361 2.147 -7.658 1.00 95.19 102 TRP A C 1
ATOM 805 O O . TRP A 1 102 ? 2.827 2.327 -6.562 1.00 95.19 102 TRP A O 1
ATOM 815 N N . PRO A 1 103 ? 2.660 2.020 -8.796 1.00 96.25 103 PRO A N 1
ATOM 816 C CA . PRO A 1 103 ? 1.215 1.898 -8.803 1.00 96.25 103 PRO A CA 1
ATOM 817 C C . PRO A 1 103 ? 0.734 0.674 -8.025 1.00 96.25 103 PRO A C 1
ATOM 819 O O . PRO A 1 103 ? 1.391 -0.374 -8.042 1.00 96.25 103 PRO A O 1
ATOM 822 N N . PHE A 1 104 ? -0.429 0.789 -7.392 1.00 97.00 104 PHE A N 1
ATOM 823 C CA . PHE A 1 104 ? -1.056 -0.322 -6.685 1.00 97.00 104 PHE A CA 1
ATOM 824 C C . PHE A 1 104 ? -2.569 -0.369 -6.900 1.00 97.00 104 PHE A C 1
ATOM 826 O O . PHE A 1 104 ? -3.195 0.609 -7.298 1.00 97.00 104 PHE A O 1
ATOM 833 N N . VAL A 1 105 ? -3.156 -1.532 -6.621 1.00 96.44 105 VAL A N 1
ATOM 834 C CA . VAL A 1 105 ? -4.608 -1.711 -6.510 1.00 96.44 105 VAL A CA 1
ATOM 835 C C . VAL A 1 105 ? -4.982 -1.695 -5.033 1.00 96.44 105 VAL A C 1
ATOM 837 O O . VAL A 1 105 ? -4.394 -2.444 -4.249 1.00 96.44 105 VAL A O 1
ATOM 840 N N . ARG A 1 106 ? -5.939 -0.844 -4.653 1.00 96.69 106 ARG A N 1
ATOM 841 C CA . ARG A 1 106 ? -6.445 -0.747 -3.280 1.00 96.69 106 ARG A CA 1
ATOM 842 C C . ARG A 1 106 ? -7.653 -1.653 -3.070 1.00 96.69 106 ARG A C 1
ATOM 844 O O . ARG A 1 106 ? -8.543 -1.710 -3.915 1.00 96.69 106 ARG A O 1
ATOM 851 N N . GLN A 1 107 ? -7.703 -2.300 -1.914 1.00 97.62 107 GLN A N 1
ATOM 852 C CA . GLN A 1 107 ? -8.892 -2.957 -1.399 1.00 97.62 107 GLN A CA 1
ATOM 853 C C . GLN A 1 107 ? -9.070 -2.611 0.078 1.00 97.62 107 GLN A C 1
ATOM 855 O O . GLN A 1 107 ? -8.194 -2.889 0.892 1.00 97.62 107 GLN A O 1
ATOM 860 N N . ASP A 1 108 ? -10.216 -2.030 0.409 1.00 98.06 108 ASP A N 1
ATOM 861 C CA . ASP A 1 108 ? -10.560 -1.634 1.770 1.00 98.06 108 ASP A CA 1
ATOM 862 C C . ASP A 1 108 ? -11.408 -2.733 2.436 1.00 98.06 108 ASP A C 1
ATOM 864 O O . ASP A 1 108 ? -12.348 -3.263 1.837 1.00 98.06 108 ASP A O 1
ATOM 868 N N . PHE A 1 109 ? -11.052 -3.099 3.666 1.00 98.12 109 PHE A N 1
ATOM 869 C CA . PHE A 1 109 ? -11.770 -4.051 4.509 1.00 98.12 109 PHE A CA 1
ATOM 870 C C . PHE A 1 109 ? -12.200 -3.352 5.797 1.00 98.12 109 PHE A C 1
ATOM 872 O O . PHE A 1 109 ? -11.367 -2.919 6.594 1.00 98.12 109 PHE A O 1
ATOM 879 N N . ASP A 1 110 ? -13.509 -3.290 6.008 1.00 96.75 110 ASP A N 1
ATOM 880 C CA . ASP A 1 110 ? -14.140 -2.661 7.166 1.00 96.75 110 ASP A CA 1
ATOM 881 C C . ASP A 1 110 ? -14.928 -3.690 7.989 1.00 96.75 110 ASP A C 1
ATOM 883 O O . ASP A 1 110 ? -15.089 -4.843 7.586 1.00 96.75 110 ASP A O 1
ATOM 887 N N . GLY A 1 111 ? -15.442 -3.263 9.146 1.00 95.19 111 GLY A N 1
ATOM 888 C CA . GLY A 1 111 ? -16.286 -4.103 10.002 1.00 95.19 111 GLY A CA 1
ATOM 889 C C . GLY A 1 111 ? -15.514 -5.173 10.774 1.00 95.19 111 GLY A C 1
ATOM 890 O O . GLY A 1 111 ? -16.092 -6.188 11.148 1.00 95.19 111 GLY A O 1
ATOM 891 N N . GLY A 1 112 ? -14.212 -4.969 10.994 1.00 96.88 112 GLY A N 1
ATOM 892 C CA . GLY A 1 112 ? -13.435 -5.824 11.885 1.00 96.88 112 GLY A CA 1
ATOM 893 C C . GLY A 1 112 ? -13.781 -5.593 13.358 1.00 96.88 112 GLY A C 1
ATOM 894 O O . GLY A 1 112 ? -14.443 -4.617 13.715 1.00 96.88 112 GLY A O 1
ATOM 895 N N . ASP A 1 113 ? -13.266 -6.473 14.217 1.00 97.44 113 ASP A N 1
ATOM 896 C CA . ASP A 1 113 ? -13.469 -6.419 15.668 1.00 97.44 113 ASP A CA 1
ATOM 897 C C . ASP A 1 113 ? -13.152 -5.039 16.261 1.00 97.44 113 ASP A C 1
ATOM 899 O O . ASP A 1 113 ? -12.224 -4.352 15.820 1.00 97.44 113 ASP A O 1
ATOM 903 N N . THR A 1 114 ? -13.855 -4.666 17.328 1.00 97.50 114 THR A N 1
ATOM 904 C CA . THR A 1 114 ? -13.669 -3.385 18.017 1.00 97.50 114 THR A CA 1
ATOM 905 C C . THR A 1 114 ? -12.377 -3.346 18.834 1.00 97.50 114 THR A C 1
ATOM 907 O O . THR A 1 114 ? -11.957 -4.321 19.465 1.00 97.50 114 THR A O 1
ATOM 910 N N . CYS A 1 115 ? -11.739 -2.184 18.833 1.00 95.81 115 CYS A N 1
ATOM 911 C CA . CYS A 1 115 ? -10.641 -1.824 19.709 1.00 95.81 115 CYS A CA 1
ATOM 912 C C . CYS A 1 115 ? -11.075 -0.793 20.738 1.00 95.81 115 CYS A C 1
ATOM 914 O O . CYS A 1 115 ? -11.891 0.071 20.427 1.00 95.81 115 CYS A O 1
ATOM 916 N N . HIS A 1 116 ? -10.461 -0.837 21.918 1.00 96.75 116 HIS A N 1
ATOM 917 C CA . HIS A 1 116 ? -10.785 0.056 23.025 1.00 96.75 116 HI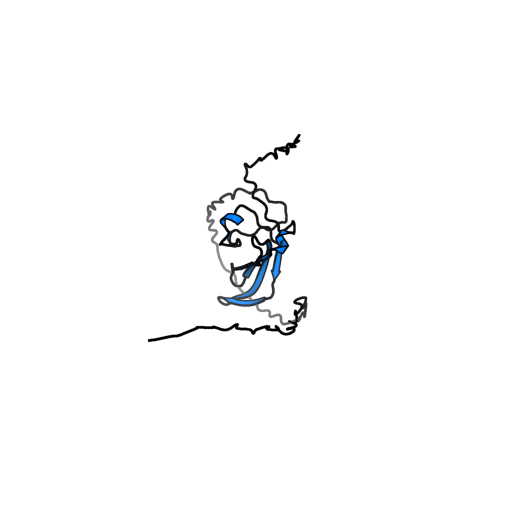S A CA 1
ATOM 918 C C . HIS A 1 116 ? -9.555 0.895 23.391 1.00 96.75 116 HIS A C 1
ATOM 920 O O . HIS A 1 116 ? -8.510 0.330 23.716 1.00 96.75 116 HIS A O 1
ATOM 926 N N . ILE A 1 117 ? -9.671 2.225 23.341 1.00 94.00 117 ILE A N 1
ATOM 927 C CA . ILE A 1 117 ? -8.636 3.164 23.805 1.00 94.00 117 ILE A CA 1
ATOM 928 C C . ILE A 1 117 ? -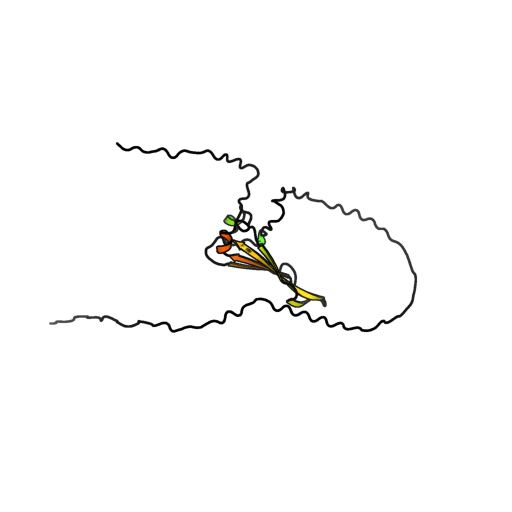9.288 4.378 24.463 1.00 94.00 117 ILE A C 1
ATOM 930 O O . ILE A 1 117 ? -10.177 4.991 23.880 1.00 94.00 117 ILE A O 1
ATOM 934 N N . ASP A 1 118 ? -8.882 4.706 25.690 1.00 92.94 118 ASP A N 1
ATOM 935 C CA . ASP A 1 118 ? -9.386 5.863 26.449 1.00 92.94 118 ASP A CA 1
ATOM 936 C C . ASP A 1 118 ? -10.925 5.982 26.474 1.00 92.94 118 ASP A C 1
ATOM 938 O O . ASP A 1 118 ? -11.495 7.061 26.304 1.00 92.94 118 ASP A O 1
ATOM 942 N N . GLY A 1 119 ? -11.618 4.848 26.635 1.00 94.19 119 GLY A N 1
ATOM 943 C CA . GLY A 1 119 ? -13.086 4.786 26.649 1.00 94.19 119 GLY A CA 1
ATOM 944 C C . GLY A 1 119 ? -13.754 4.964 25.280 1.00 94.19 119 GLY A C 1
ATOM 945 O O . GLY A 1 119 ? -14.972 5.099 25.212 1.00 94.19 119 GLY A O 1
ATOM 946 N N . ARG A 1 120 ? -12.981 4.974 24.189 1.00 93.25 120 ARG A N 1
ATOM 947 C CA . ARG A 1 120 ? -13.481 4.987 22.811 1.00 93.25 120 ARG A CA 1
ATOM 948 C C . ARG A 1 120 ? -13.406 3.600 22.201 1.00 93.25 120 ARG A C 1
ATOM 950 O O . ARG A 1 120 ? -12.398 2.908 22.332 1.00 93.25 120 ARG A O 1
ATOM 957 N N . GLU A 1 121 ? -14.454 3.266 21.466 1.00 95.94 121 GLU A N 1
ATOM 958 C CA . GLU A 1 121 ? -14.582 2.041 20.691 1.00 95.94 121 GLU A CA 1
ATOM 959 C C . GLU A 1 121 ? -14.417 2.344 19.202 1.00 95.94 121 GLU A C 1
ATOM 961 O O . GLU A 1 121 ? -15.122 3.185 18.642 1.00 95.94 121 GLU A O 1
ATOM 966 N N . VAL A 1 122 ? -13.458 1.682 18.555 1.00 95.44 122 VAL A N 1
ATOM 967 C CA . VAL A 1 122 ? -13.161 1.868 17.128 1.00 95.44 122 VAL A CA 1
ATOM 968 C C . VAL A 1 122 ? -13.110 0.506 16.447 1.00 95.44 122 VAL A C 1
ATOM 970 O O . VAL A 1 122 ? -12.284 -0.332 16.801 1.00 95.44 122 VAL A O 1
ATOM 973 N N . ALA A 1 123 ? -13.979 0.280 15.460 1.00 97.06 123 ALA A N 1
ATOM 974 C CA . ALA A 1 123 ? -13.940 -0.928 14.635 1.00 97.06 123 ALA A CA 1
ATOM 975 C C . ALA A 1 123 ? -12.654 -0.970 13.797 1.00 97.06 123 ALA A C 1
ATOM 977 O O . ALA A 1 123 ? -12.289 0.035 13.173 1.00 97.06 123 ALA A O 1
ATOM 978 N N . ARG A 1 124 ? -11.984 -2.128 13.761 1.00 97.81 124 ARG A N 1
ATOM 979 C CA . ARG A 1 124 ? -10.774 -2.317 12.951 1.00 97.81 124 ARG A CA 1
ATOM 980 C C . ARG A 1 124 ? -11.072 -2.141 11.467 1.00 97.81 124 ARG A C 1
ATOM 982 O O . ARG A 1 124 ? -12.075 -2.644 10.955 1.00 97.81 124 ARG A O 1
ATOM 989 N N . ARG A 1 125 ? -10.153 -1.465 10.779 1.00 98.12 125 ARG A N 1
ATOM 990 C CA . ARG A 1 125 ? -10.167 -1.280 9.324 1.00 98.12 125 ARG A CA 1
ATOM 991 C C . ARG A 1 125 ? -8.811 -1.629 8.741 1.00 98.12 125 ARG A C 1
ATOM 993 O O . ARG A 1 125 ? -7.782 -1.380 9.373 1.00 98.12 125 ARG A O 1
ATOM 1000 N N . VAL A 1 126 ? -8.805 -2.197 7.545 1.00 98.56 126 VAL A N 1
ATOM 1001 C CA . VAL A 1 126 ? -7.588 -2.616 6.852 1.00 98.56 126 VAL A CA 1
ATOM 1002 C C . VAL A 1 126 ? -7.630 -2.128 5.413 1.00 98.56 126 VAL A C 1
ATOM 1004 O O . VAL A 1 126 ? -8.525 -2.485 4.657 1.00 98.56 126 VAL A O 1
ATOM 1007 N N . GLU A 1 127 ? -6.626 -1.359 5.016 1.00 98.50 127 GLU A N 1
ATOM 1008 C CA . GLU A 1 127 ? -6.361 -1.020 3.623 1.00 98.50 127 GLU A CA 1
ATOM 1009 C C . GLU A 1 127 ? -5.306 -1.987 3.070 1.00 98.50 127 GLU A C 1
ATOM 1011 O O . GLU A 1 127 ? -4.161 -2.005 3.527 1.00 98.50 127 GLU A O 1
ATOM 1016 N N . VAL A 1 128 ? -5.668 -2.790 2.071 1.00 98.56 128 VAL A N 1
ATOM 1017 C CA . VAL A 1 128 ? -4.739 -3.676 1.362 1.00 98.56 128 VAL A CA 1
ATOM 1018 C C . VAL A 1 128 ? -4.309 -3.026 0.049 1.00 98.56 128 VAL A C 1
ATOM 1020 O O . VAL A 1 128 ? -5.135 -2.693 -0.797 1.00 98.56 128 VAL A O 1
ATOM 1023 N N . ARG A 1 129 ? -2.996 -2.876 -0.139 1.00 98.31 129 ARG A N 1
ATOM 1024 C CA . ARG A 1 129 ? -2.352 -2.295 -1.321 1.00 98.31 129 ARG A CA 1
ATOM 1025 C C . ARG A 1 129 ? -1.590 -3.383 -2.073 1.00 98.31 129 ARG A C 1
ATOM 1027 O O . ARG A 1 129 ? -0.598 -3.911 -1.577 1.00 98.31 129 ARG A O 1
ATOM 1034 N N . LEU A 1 130 ? -2.045 -3.728 -3.271 1.00 98.19 130 LEU A N 1
ATOM 1035 C CA . LEU A 1 130 ? -1.444 -4.757 -4.122 1.00 98.19 130 LEU A CA 1
ATOM 1036 C C . LEU A 1 130 ? -0.546 -4.112 -5.180 1.00 98.19 130 LEU A C 1
ATOM 1038 O O . LEU A 1 130 ? -1.043 -3.447 -6.087 1.00 98.19 130 LEU A O 1
ATOM 1042 N N . ALA A 1 131 ? 0.763 -4.334 -5.092 1.00 97.75 131 ALA A N 1
ATOM 1043 C CA . ALA A 1 131 ? 1.751 -3.779 -6.015 1.00 97.75 131 ALA A CA 1
ATOM 1044 C C . ALA A 1 131 ? 2.574 -4.881 -6.700 1.00 97.75 131 ALA A C 1
ATOM 1046 O O . ALA A 1 131 ? 2.686 -6.005 -6.208 1.00 97.75 131 ALA A O 1
ATOM 1047 N N . CYS A 1 132 ? 3.182 -4.558 -7.845 1.00 96.94 132 CYS A N 1
ATOM 1048 C CA . CYS A 1 132 ? 4.194 -5.416 -8.472 1.00 96.94 132 CYS A CA 1
ATOM 1049 C C . CYS A 1 132 ? 5.329 -5.722 -7.472 1.00 96.94 132 CYS A C 1
ATOM 1051 O O . CYS A 1 132 ? 5.651 -4.883 -6.641 1.00 96.94 132 CYS A O 1
ATOM 1053 N N . SER A 1 133 ? 5.957 -6.900 -7.528 1.00 96.31 133 SER A N 1
ATOM 1054 C CA . SER A 1 133 ? 7.158 -7.204 -6.728 1.00 96.31 133 SER A CA 1
ATOM 1055 C C . SER A 1 133 ? 8.442 -6.953 -7.526 1.00 96.31 133 SER A C 1
ATOM 1057 O O . SER A 1 133 ? 8.564 -7.445 -8.647 1.00 96.31 133 SER A O 1
ATOM 1059 N N . PRO A 1 134 ? 9.464 -6.275 -6.966 1.00 94.12 134 PRO A N 1
ATOM 1060 C CA . PRO A 1 134 ? 10.775 -6.155 -7.612 1.00 94.12 134 PRO A CA 1
ATOM 1061 C C . PRO A 1 134 ? 11.598 -7.454 -7.551 1.00 94.12 134 PRO A C 1
ATOM 1063 O O . PRO A 1 134 ? 12.715 -7.502 -8.066 1.00 94.12 134 PRO A O 1
ATOM 1066 N N . THR A 1 135 ? 11.095 -8.490 -6.877 1.00 93.62 135 THR A N 1
ATOM 1067 C CA . THR A 1 135 ? 11.757 -9.790 -6.714 1.00 93.62 135 THR A CA 1
ATOM 1068 C C . THR A 1 135 ? 10.827 -10.910 -7.187 1.00 93.62 135 THR A C 1
ATOM 1070 O O . THR A 1 135 ? 9.621 -10.699 -7.279 1.00 93.62 135 THR A O 1
ATOM 1073 N N . PRO A 1 136 ? 11.324 -12.133 -7.441 1.00 95.81 136 PRO A N 1
ATOM 1074 C CA . PRO A 1 136 ? 10.453 -13.265 -7.771 1.00 95.81 136 PRO A CA 1
ATOM 1075 C C . PRO A 1 136 ? 9.660 -13.799 -6.563 1.00 95.81 136 PRO A C 1
ATOM 1077 O O . PRO A 1 136 ? 9.001 -14.828 -6.678 1.00 95.81 136 PRO A O 1
ATOM 1080 N N . ARG A 1 137 ? 9.749 -13.157 -5.390 1.00 96.31 137 ARG A N 1
ATOM 1081 C CA . ARG A 1 137 ? 9.062 -13.574 -4.163 1.00 96.31 137 ARG A CA 1
ATOM 1082 C C . ARG A 1 137 ? 7.925 -12.615 -3.833 1.00 96.31 137 ARG A C 1
ATOM 1084 O O . ARG A 1 137 ? 8.007 -11.419 -4.121 1.00 96.31 137 ARG A O 1
ATOM 1091 N N . ILE A 1 138 ? 6.897 -13.159 -3.187 1.00 97.38 138 ILE A N 1
ATOM 1092 C CA . ILE A 1 138 ? 5.862 -12.354 -2.544 1.00 97.38 138 ILE A CA 1
ATOM 1093 C C . ILE A 1 138 ? 6.453 -11.750 -1.271 1.00 97.38 138 ILE A C 1
ATOM 1095 O O . ILE A 1 138 ? 7.138 -12.443 -0.516 1.00 97.38 138 ILE A O 1
ATOM 1099 N N . GLN A 1 139 ? 6.219 -10.460 -1.055 1.00 97.00 139 GLN A N 1
ATOM 1100 C CA . GLN A 1 139 ? 6.652 -9.750 0.148 1.00 97.00 139 GLN A CA 1
ATOM 1101 C C . GLN A 1 139 ? 5.471 -8.981 0.734 1.00 97.00 139 GLN A C 1
ATOM 1103 O O . GLN A 1 139 ? 4.598 -8.529 -0.004 1.00 97.00 139 GLN A O 1
ATOM 1108 N N . MET A 1 140 ? 5.441 -8.854 2.057 1.00 97.50 140 MET A N 1
ATOM 1109 C CA . MET A 1 140 ? 4.363 -8.191 2.780 1.00 97.50 140 MET A CA 1
ATOM 1110 C C . MET A 1 140 ? 4.947 -7.166 3.743 1.00 97.50 140 MET A C 1
ATOM 1112 O O . MET A 1 140 ? 5.876 -7.481 4.486 1.00 97.50 140 MET A O 1
ATOM 1116 N N . LEU A 1 141 ? 4.383 -5.964 3.737 1.00 97.69 141 LEU A N 1
ATOM 1117 C CA . LEU A 1 141 ? 4.616 -4.941 4.748 1.00 97.69 141 LEU A CA 1
ATOM 1118 C C . LEU A 1 141 ? 3.296 -4.670 5.459 1.00 97.69 141 LEU A C 1
ATOM 1120 O O . LEU A 1 141 ? 2.255 -4.592 4.813 1.00 97.69 141 LEU A O 1
ATOM 1124 N N . VAL A 1 142 ? 3.338 -4.539 6.778 1.00 97.75 142 VAL A N 1
ATOM 1125 C CA . VAL A 1 142 ? 2.162 -4.235 7.596 1.00 97.75 142 VAL A CA 1
ATOM 1126 C C . VAL A 1 142 ? 2.521 -3.079 8.506 1.00 97.75 142 VAL A C 1
ATOM 1128 O O . VAL A 1 142 ? 3.568 -3.105 9.153 1.00 97.75 142 VAL A O 1
ATOM 1131 N N . ARG A 1 143 ? 1.654 -2.072 8.563 1.00 97.62 143 ARG A N 1
ATOM 1132 C CA . ARG A 1 143 ? 1.783 -0.961 9.505 1.00 97.62 143 ARG A CA 1
ATOM 1133 C C . ARG A 1 143 ? 0.430 -0.537 10.049 1.00 97.62 143 ARG A C 1
ATOM 1135 O O . ARG A 1 143 ? -0.589 -0.690 9.383 1.00 97.62 143 ARG A O 1
ATOM 1142 N N . GLU A 1 144 ? 0.454 0.047 11.235 1.00 97.56 144 GLU A N 1
ATOM 1143 C CA . GLU A 1 144 ? -0.704 0.636 11.902 1.00 97.56 144 GLU A CA 1
ATOM 1144 C C . GLU A 1 144 ? -0.481 2.155 12.001 1.00 97.56 144 GLU A C 1
ATOM 1146 O O . GLU A 1 144 ? 0.108 2.625 12.973 1.00 97.56 144 GLU A O 1
ATOM 1151 N N . PRO A 1 145 ? -0.814 2.941 10.955 1.00 96.62 145 PRO A N 1
ATOM 1152 C CA . PRO A 1 145 ? -0.620 4.395 10.982 1.00 96.62 145 PRO A CA 1
ATOM 1153 C C . PRO A 1 145 ? -1.473 5.115 12.025 1.00 96.62 145 PRO A C 1
ATOM 1155 O O . PRO A 1 145 ? -1.081 6.171 12.512 1.00 96.62 145 PRO A O 1
ATOM 1158 N N . GLU A 1 146 ? -2.645 4.568 12.330 1.00 95.62 146 GLU A N 1
ATOM 1159 C CA . GLU A 1 146 ? -3.569 5.078 13.335 1.00 95.62 146 GLU A CA 1
ATOM 1160 C C . GLU A 1 146 ? -4.116 3.892 14.124 1.00 95.62 146 GLU A C 1
ATOM 1162 O O . GLU A 1 146 ? -4.207 2.788 13.589 1.00 95.62 146 GLU A O 1
ATOM 1167 N N . PHE A 1 147 ? -4.528 4.130 15.369 1.00 95.81 147 PHE A N 1
ATOM 1168 C CA . PHE A 1 147 ? -5.093 3.089 16.223 1.00 95.81 147 PHE A CA 1
ATOM 1169 C C . PHE A 1 147 ? -6.236 2.344 15.517 1.00 95.81 147 PHE A C 1
ATOM 1171 O O . PHE A 1 147 ? -7.248 2.939 15.136 1.00 95.81 147 PHE A O 1
ATOM 1178 N N . CYS A 1 148 ? -6.054 1.037 15.336 1.00 96.44 148 CYS A N 1
ATOM 1179 C CA . CYS A 1 148 ? -6.981 0.125 14.668 1.00 96.44 148 CYS A CA 1
ATOM 1180 C C . CYS A 1 148 ? -7.286 0.428 13.200 1.00 96.44 148 CYS A C 1
ATOM 1182 O O . CYS A 1 148 ? -8.293 -0.029 12.650 1.00 96.44 148 CYS A O 1
ATOM 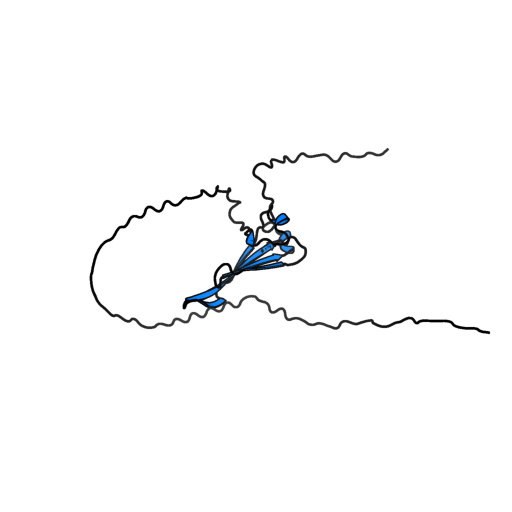1184 N N . ARG A 1 149 ? -6.363 1.125 12.534 1.00 97.88 149 ARG A N 1
ATOM 1185 C CA . ARG A 1 149 ? -6.285 1.196 11.077 1.00 97.88 149 ARG A CA 1
ATOM 1186 C C . ARG A 1 149 ? -4.985 0.575 10.618 1.00 97.88 149 ARG A C 1
ATOM 1188 O O . ARG A 1 149 ? -3.911 1.071 10.937 1.00 97.88 149 ARG A O 1
ATOM 1195 N N . TYR A 1 150 ? -5.089 -0.475 9.822 1.00 98.38 150 TYR A N 1
ATOM 1196 C CA . TYR A 1 150 ? -3.941 -1.178 9.271 1.00 98.38 150 TYR A CA 1
ATOM 1197 C C . TYR A 1 150 ? -3.784 -0.858 7.791 1.00 98.38 150 TYR A C 1
ATOM 1199 O O . TYR A 1 150 ? -4.766 -0.771 7.060 1.00 98.38 150 TYR A O 1
ATOM 1207 N N . VAL A 1 151 ? -2.541 -0.732 7.341 1.00 98.56 151 VAL A N 1
ATOM 1208 C CA . VAL A 1 151 ? -2.184 -0.722 5.922 1.00 98.56 151 VAL A CA 1
ATOM 1209 C C . VAL A 1 151 ? -1.305 -1.937 5.670 1.00 98.56 151 VAL A C 1
ATOM 1211 O O . VAL A 1 151 ? -0.254 -2.094 6.298 1.00 98.56 151 VAL A O 1
ATOM 1214 N N . ILE A 1 152 ? -1.747 -2.805 4.765 1.00 98.56 152 ILE A N 1
ATOM 1215 C CA . ILE A 1 152 ? -1.029 -4.006 4.343 1.00 98.56 152 ILE A CA 1
ATOM 1216 C C . ILE A 1 152 ? -0.615 -3.820 2.891 1.00 98.56 152 ILE A C 1
ATOM 1218 O O . ILE A 1 152 ? -1.461 -3.688 2.014 1.00 98.56 152 ILE A O 1
ATOM 1222 N N . VAL A 1 153 ? 0.682 -3.860 2.614 1.00 98.50 153 VAL A N 1
ATOM 1223 C CA . VAL A 1 153 ? 1.219 -3.785 1.254 1.00 98.50 153 VAL A CA 1
ATOM 1224 C C . VAL A 1 153 ? 1.700 -5.163 0.843 1.00 98.50 153 VAL A C 1
ATOM 1226 O O . VAL A 1 153 ? 2.598 -5.727 1.468 1.00 98.50 153 VAL A O 1
ATOM 1229 N N . LEU A 1 154 ? 1.112 -5.701 -0.218 1.00 98.44 154 LEU A N 1
ATOM 1230 C CA . LEU A 1 154 ? 1.467 -6.985 -0.803 1.00 98.44 154 LEU A CA 1
ATOM 1231 C C . LEU A 1 154 ? 2.169 -6.762 -2.140 1.00 98.44 154 LEU A C 1
ATOM 1233 O O . LEU A 1 154 ? 1.581 -6.286 -3.110 1.00 98.44 154 LEU A O 1
ATOM 1237 N N . TYR A 1 155 ? 3.433 -7.159 -2.188 1.00 97.94 155 TYR A N 1
ATOM 1238 C CA . TYR A 1 155 ? 4.261 -7.167 -3.383 1.00 97.94 155 TYR A CA 1
ATOM 1239 C C . TYR A 1 155 ? 4.124 -8.519 -4.074 1.00 97.94 155 TYR A C 1
ATOM 1241 O O . TYR A 1 155 ? 4.643 -9.519 -3.578 1.00 97.94 155 TYR A O 1
ATOM 1249 N N . VAL A 1 156 ? 3.454 -8.562 -5.226 1.00 98.12 156 VAL A N 1
ATOM 1250 C CA . VAL A 1 156 ? 3.160 -9.800 -5.962 1.00 98.12 156 VAL A CA 1
ATOM 1251 C C . VAL A 1 156 ? 3.863 -9.783 -7.328 1.00 98.12 156 VAL A C 1
ATOM 1253 O O . VAL A 1 156 ? 3.612 -8.882 -8.130 1.00 98.12 156 VAL A O 1
ATOM 1256 N N . PRO A 1 157 ? 4.734 -10.764 -7.642 1.00 97.69 157 PRO A N 1
ATOM 1257 C CA . PRO A 1 157 ? 5.479 -10.786 -8.907 1.00 97.69 157 PRO A CA 1
ATOM 1258 C C . PRO A 1 157 ? 4.589 -10.796 -10.159 1.00 97.69 157 PRO A C 1
ATOM 1260 O O . PRO A 1 157 ? 4.904 -10.142 -11.151 1.00 97.69 157 PRO A O 1
ATOM 1263 N N . ASP A 1 158 ? 3.452 -11.492 -10.114 1.00 97.75 158 ASP A N 1
ATOM 1264 C CA . ASP A 1 158 ? 2.557 -11.615 -11.271 1.00 97.75 158 ASP A CA 1
ATOM 1265 C C . ASP A 1 158 ? 1.894 -10.286 -11.662 1.00 97.75 158 ASP A C 1
ATOM 1267 O O . ASP A 1 158 ? 1.619 -10.059 -12.844 1.00 97.75 158 ASP A O 1
ATOM 1271 N N . LEU A 1 159 ? 1.734 -9.353 -10.714 1.00 97.06 159 LEU A N 1
ATOM 1272 C CA . LEU A 1 159 ? 1.199 -8.015 -10.988 1.00 97.06 159 LEU A CA 1
ATOM 1273 C C . LEU A 1 159 ? 2.145 -7.166 -11.847 1.00 97.06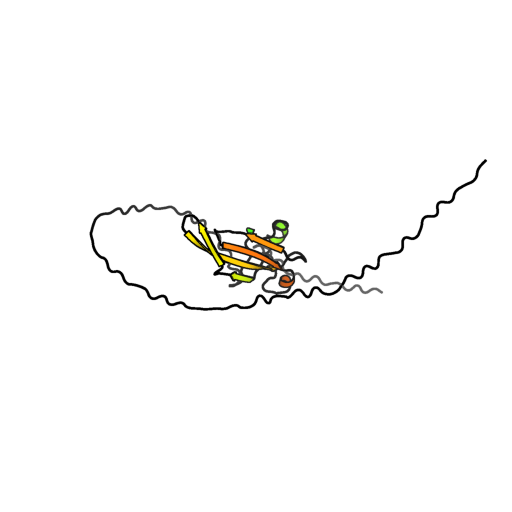 159 LEU A C 1
ATOM 1275 O O . LEU A 1 159 ? 1.708 -6.213 -12.484 1.00 97.06 159 LEU A O 1
ATOM 1279 N N . CYS A 1 160 ? 3.425 -7.524 -11.965 1.00 96.00 160 CYS A N 1
ATOM 1280 C CA . CYS A 1 160 ? 4.355 -6.817 -12.849 1.00 96.00 160 CYS A CA 1
ATOM 1281 C C . CYS A 1 160 ? 4.024 -6.992 -14.342 1.00 96.00 160 CYS A C 1
ATOM 1283 O O . CYS A 1 160 ? 4.488 -6.221 -15.181 1.00 96.00 160 CYS A O 1
ATOM 1285 N N . ARG A 1 161 ? 3.216 -8.000 -14.698 1.00 96.12 161 ARG A N 1
ATOM 1286 C CA . ARG A 1 161 ? 2.749 -8.216 -16.078 1.00 96.12 161 ARG A CA 1
ATOM 1287 C C . ARG A 1 161 ? 1.556 -7.337 -16.441 1.00 96.12 161 ARG A C 1
ATOM 1289 O O . ARG A 1 161 ? 1.269 -7.177 -17.623 1.00 96.12 161 ARG A O 1
ATOM 1296 N N . HIS A 1 162 ? 0.864 -6.788 -15.445 1.00 95.69 162 HIS A N 1
ATOM 1297 C CA . HIS A 1 162 ? -0.340 -6.006 -15.660 1.00 95.69 162 HIS A CA 1
ATOM 1298 C C . HIS A 1 162 ? 0.004 -4.516 -15.846 1.00 95.69 162 HIS A C 1
ATOM 1300 O O . HIS A 1 162 ? 0.677 -3.947 -14.985 1.00 95.69 162 HIS A O 1
ATOM 1306 N N . PRO A 1 163 ? -0.464 -3.848 -16.919 1.00 93.06 163 PRO A N 1
ATOM 1307 C CA . PRO A 1 163 ? -0.083 -2.464 -17.220 1.00 93.06 163 PRO A CA 1
ATOM 1308 C C . PRO A 1 163 ? -0.395 -1.452 -16.108 1.00 93.06 163 PRO A C 1
ATOM 1310 O O . PRO A 1 163 ? 0.355 -0.501 -15.926 1.00 93.06 163 PRO A O 1
ATOM 1313 N N . LEU A 1 164 ? -1.472 -1.661 -15.340 1.00 92.31 164 LEU A N 1
ATOM 1314 C CA . LEU A 1 164 ? -1.881 -0.731 -14.272 1.00 92.31 164 LEU A CA 1
ATOM 1315 C C . LEU A 1 164 ? -0.988 -0.769 -13.024 1.00 92.31 164 LEU A C 1
ATOM 1317 O O . LEU A 1 164 ? -1.034 0.158 -12.227 1.00 92.31 164 LEU A O 1
ATOM 1321 N N . THR A 1 165 ? -0.197 -1.825 -12.839 1.00 94.69 165 THR A N 1
ATOM 1322 C CA . THR A 1 165 ? 0.646 -2.043 -11.647 1.00 94.69 165 THR A CA 1
ATOM 1323 C C . THR A 1 165 ? 2.137 -2.044 -11.978 1.00 94.69 165 THR A C 1
ATOM 1325 O O . THR A 1 165 ? 2.971 -2.362 -11.128 1.00 94.69 165 THR A O 1
ATOM 1328 N N . GLN A 1 166 ? 2.496 -1.705 -13.220 1.00 93.75 166 GLN A N 1
ATOM 1329 C CA . GLN A 1 166 ? 3.888 -1.603 -13.643 1.00 93.75 166 GLN A CA 1
ATOM 1330 C C . GLN A 1 166 ? 4.551 -0.346 -13.061 1.00 93.75 166 GLN A C 1
ATOM 1332 O O . GLN A 1 166 ? 3.973 0.738 -13.143 1.00 93.75 166 GLN A O 1
ATOM 1337 N N . PRO A 1 167 ? 5.772 -0.456 -12.502 1.00 93.25 167 PRO A N 1
ATOM 1338 C CA . PRO A 1 167 ? 6.511 0.707 -12.030 1.00 93.25 167 PRO A CA 1
ATOM 1339 C C . PRO A 1 167 ? 6.803 1.686 -13.168 1.00 93.25 167 PRO A C 1
ATOM 1341 O O . PRO A 1 167 ? 7.268 1.279 -14.233 1.00 93.25 167 PRO A O 1
ATOM 1344 N N . VAL A 1 168 ? 6.592 2.976 -12.920 1.00 91.62 168 VAL A N 1
ATOM 1345 C CA . VAL A 1 168 ? 6.809 4.042 -13.907 1.00 91.62 168 VAL A CA 1
ATOM 1346 C C . VAL A 1 168 ? 8.019 4.864 -13.494 1.00 91.62 168 VAL A C 1
ATOM 1348 O O . VAL A 1 168 ? 8.088 5.341 -12.361 1.00 91.62 168 VAL A O 1
ATOM 1351 N N . ASP A 1 169 ? 8.980 5.048 -14.396 1.00 88.38 169 ASP A N 1
ATOM 1352 C CA . ASP A 1 169 ? 10.117 5.929 -14.138 1.00 88.38 169 ASP A CA 1
ATOM 1353 C C . ASP A 1 169 ? 9.644 7.366 -13.928 1.00 88.38 169 ASP A C 1
ATOM 1355 O O . ASP A 1 169 ? 8.864 7.917 -14.709 1.00 88.38 169 ASP A O 1
ATOM 1359 N N . VAL A 1 170 ? 10.132 7.993 -12.854 1.00 80.19 170 VAL A N 1
ATOM 1360 C CA . VAL A 1 170 ? 9.927 9.422 -12.646 1.00 80.19 170 VAL A CA 1
ATOM 1361 C C . VAL A 1 170 ? 10.784 10.122 -13.693 1.00 80.19 170 VAL A C 1
ATOM 1363 O O . VAL A 1 170 ? 11.977 10.339 -13.477 1.00 80.19 170 VAL A O 1
ATOM 1366 N N . ALA A 1 171 ? 10.201 10.446 -14.849 1.00 67.00 171 ALA A N 1
ATOM 1367 C CA . ALA A 1 171 ? 10.845 11.309 -15.826 1.00 67.00 171 ALA A CA 1
ATOM 1368 C C . ALA A 1 171 ? 11.160 12.632 -15.118 1.00 67.00 171 ALA A C 1
ATOM 1370 O O . ALA A 1 171 ? 10.276 13.450 -14.850 1.00 67.00 171 ALA A O 1
ATOM 1371 N N . GLY A 1 172 ? 12.419 12.800 -14.712 1.00 61.75 172 GLY A N 1
ATOM 1372 C CA . GLY A 1 172 ? 12.871 14.031 -14.089 1.00 61.75 172 GLY A CA 1
ATOM 1373 C C . GLY A 1 172 ? 12.573 15.204 -15.030 1.00 61.75 172 GLY A C 1
ATOM 1374 O O . GLY A 1 172 ? 12.612 15.018 -16.249 1.00 61.75 172 GLY A O 1
ATOM 1375 N N . PRO A 1 173 ? 12.304 16.414 -14.513 1.00 54.91 173 PRO A N 1
ATOM 1376 C CA . PRO A 1 173 ? 11.940 17.588 -15.316 1.00 54.91 173 PRO A CA 1
ATOM 1377 C C . PRO A 1 173 ? 13.034 18.110 -16.285 1.00 54.91 173 PRO A C 1
ATOM 1379 O O . PRO A 1 173 ? 12.985 19.266 -16.684 1.00 54.91 173 PRO A O 1
ATOM 1382 N N . GLY A 1 174 ? 14.002 17.286 -16.699 1.00 55.34 174 GLY A N 1
ATOM 1383 C CA . GLY A 1 174 ? 15.050 17.627 -17.669 1.00 55.34 174 GLY A CA 1
ATOM 1384 C C . GLY A 1 174 ? 15.511 16.478 -18.577 1.00 55.34 174 GLY A C 1
ATOM 1385 O O . GLY A 1 174 ? 16.527 16.615 -19.247 1.00 55.34 174 GLY A O 1
ATOM 1386 N N . GLY A 1 175 ? 14.810 15.341 -18.616 1.00 46.97 175 GLY A N 1
ATOM 1387 C CA . GLY A 1 175 ? 15.211 14.176 -19.415 1.00 46.97 175 GLY A CA 1
ATOM 1388 C C . GLY A 1 175 ? 14.593 14.138 -20.811 1.00 46.97 175 GLY A C 1
ATOM 1389 O O . GLY A 1 175 ? 13.908 13.173 -21.134 1.00 46.97 175 GLY A O 1
ATOM 1390 N N . GLY A 1 176 ? 14.808 15.170 -21.630 1.00 46.78 176 GLY A N 1
ATOM 1391 C CA . GLY A 1 176 ? 14.544 15.123 -23.072 1.00 46.78 176 GLY A CA 1
ATOM 1392 C C . GLY A 1 176 ? 15.528 14.180 -23.769 1.00 46.78 176 GLY A C 1
ATOM 1393 O O . GLY A 1 176 ? 16.451 14.627 -24.437 1.00 46.78 176 GLY A O 1
ATOM 1394 N N . GLY A 1 177 ? 15.379 12.876 -23.548 1.00 47.59 177 GLY A N 1
ATOM 1395 C CA . GLY A 1 177 ? 16.110 11.834 -24.260 1.00 47.59 177 GLY A CA 1
ATOM 1396 C C . GLY A 1 177 ? 15.375 11.490 -25.543 1.00 47.59 177 GLY A C 1
ATOM 1397 O O . GLY A 1 177 ? 14.613 10.527 -25.579 1.00 47.59 177 GLY A O 1
ATOM 1398 N N . ASP A 1 178 ? 15.582 12.311 -26.568 1.00 47.31 178 ASP A N 1
ATOM 1399 C CA . ASP A 1 178 ? 15.246 11.997 -27.952 1.00 47.31 178 ASP A CA 1
ATOM 1400 C C . ASP A 1 178 ? 15.784 10.599 -28.303 1.00 47.31 178 ASP A C 1
ATOM 1402 O O . ASP A 1 178 ? 16.979 10.311 -28.189 1.00 47.31 178 ASP A O 1
ATOM 1406 N N . GLY A 1 179 ? 14.866 9.699 -28.656 1.00 51.62 179 GLY A N 1
ATOM 1407 C CA . GLY A 1 179 ? 15.148 8.334 -29.075 1.00 51.62 179 GLY A CA 1
ATOM 1408 C C . GLY A 1 179 ? 15.835 8.313 -30.436 1.00 51.62 179 GLY A C 1
ATOM 1409 O O . GLY A 1 179 ? 15.218 7.989 -31.451 1.00 51.62 179 GLY A O 1
ATOM 1410 N N . GLY A 1 180 ? 17.130 8.616 -30.447 1.00 43.59 180 GLY A N 1
ATOM 1411 C CA . GLY A 1 180 ? 17.999 8.474 -31.603 1.00 43.59 180 GLY A CA 1
ATOM 1412 C C . GLY A 1 180 ? 18.153 7.008 -32.008 1.00 43.59 180 GLY A C 1
ATOM 1413 O O . GLY A 1 180 ? 18.929 6.250 -31.427 1.00 43.59 180 GLY A O 1
ATOM 1414 N N . ARG A 1 181 ? 17.419 6.618 -33.054 1.00 54.91 181 ARG A N 1
ATOM 1415 C CA . ARG A 1 181 ? 17.633 5.411 -33.865 1.00 54.91 181 ARG A CA 1
ATOM 1416 C C . ARG A 1 181 ? 19.109 5.270 -34.259 1.00 54.91 181 ARG A C 1
ATOM 1418 O O . ARG A 1 181 ? 19.576 5.943 -35.171 1.00 54.91 181 ARG A O 1
ATOM 1425 N N . GLY A 1 182 ? 19.811 4.314 -33.658 1.00 44.41 182 GLY A N 1
ATOM 1426 C CA . GLY A 1 182 ? 21.121 3.842 -34.111 1.00 44.41 182 GLY A CA 1
ATOM 1427 C C . GLY A 1 182 ? 21.011 2.481 -34.794 1.00 44.41 182 GLY A C 1
ATOM 1428 O O . GLY A 1 182 ? 20.968 1.449 -34.132 1.00 44.41 182 GLY A O 1
ATOM 1429 N N . ARG A 1 183 ? 20.934 2.497 -36.129 1.00 51.78 183 ARG A N 1
ATOM 1430 C CA . ARG A 1 183 ? 20.957 1.348 -37.051 1.00 51.78 183 ARG A CA 1
ATOM 1431 C C . ARG A 1 183 ? 21.973 0.270 -36.638 1.00 51.78 183 ARG A C 1
ATOM 1433 O O . ARG A 1 183 ? 23.167 0.543 -36.557 1.00 51.78 183 ARG A O 1
ATOM 1440 N N . LYS A 1 184 ? 21.529 -0.987 -36.520 1.00 55.38 184 LYS A N 1
ATOM 1441 C CA . LYS A 1 184 ? 22.432 -2.144 -36.610 1.00 55.38 184 LYS A CA 1
ATOM 1442 C C . LYS A 1 184 ? 22.939 -2.242 -38.051 1.00 55.38 184 LYS A C 1
ATOM 1444 O O . LYS A 1 184 ? 22.174 -2.560 -38.957 1.00 55.38 184 LYS A O 1
ATOM 1449 N N . GLY A 1 185 ? 24.212 -1.913 -38.253 1.00 52.75 185 GLY A N 1
ATOM 1450 C CA . GLY A 1 185 ? 24.923 -2.148 -39.503 1.00 52.75 185 GLY A CA 1
ATOM 1451 C C . GLY A 1 185 ? 25.041 -3.645 -39.780 1.00 52.75 185 GLY A C 1
ATOM 1452 O O . GLY A 1 185 ? 25.458 -4.418 -38.918 1.00 52.75 185 GLY A O 1
ATOM 1453 N N . ALA A 1 186 ? 24.654 -4.034 -40.990 1.00 55.28 186 ALA A N 1
ATOM 1454 C CA . ALA A 1 186 ? 24.912 -5.343 -41.558 1.00 55.28 186 ALA A CA 1
ATOM 1455 C C . ALA A 1 186 ? 26.428 -5.574 -41.662 1.00 55.28 186 ALA A C 1
ATOM 1457 O O . ALA A 1 186 ? 27.141 -4.767 -42.256 1.00 55.28 186 ALA A O 1
ATOM 1458 N N . LYS A 1 187 ? 26.920 -6.693 -41.122 1.00 60.75 187 LYS A N 1
ATOM 1459 C CA . LYS A 1 187 ? 28.196 -7.265 -41.556 1.00 60.75 187 LYS A CA 1
ATOM 1460 C C . LYS A 1 187 ? 27.908 -8.223 -42.707 1.00 60.75 187 LYS A C 1
ATOM 1462 O O . LYS A 1 187 ? 27.421 -9.325 -42.483 1.00 60.75 187 LYS A O 1
ATOM 1467 N N . ALA A 1 188 ? 28.209 -7.777 -43.922 1.00 58.78 188 ALA A N 1
ATOM 14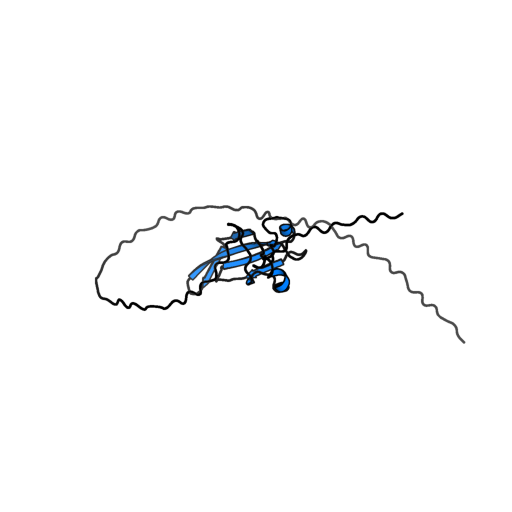68 C CA . ALA A 1 188 ? 28.514 -8.664 -45.034 1.00 58.78 188 ALA A CA 1
ATOM 1469 C C . ALA A 1 188 ? 29.932 -9.212 -44.812 1.00 58.78 188 ALA A C 1
ATOM 1471 O O . ALA A 1 188 ? 30.871 -8.431 -44.654 1.00 58.78 188 ALA A O 1
ATOM 1472 N N . ALA A 1 189 ? 30.075 -10.533 -44.760 1.00 64.12 189 ALA A N 1
ATOM 1473 C CA . ALA A 1 189 ? 31.362 -11.209 -44.858 1.00 64.12 189 ALA A CA 1
ATOM 1474 C C . ALA A 1 189 ? 31.448 -11.841 -46.253 1.00 64.12 189 ALA A C 1
ATOM 1476 O O . ALA A 1 189 ? 30.506 -12.507 -46.684 1.00 64.12 189 ALA A O 1
ATOM 1477 N N . ARG A 1 190 ? 32.542 -11.525 -46.947 1.00 64.31 190 ARG A N 1
ATOM 1478 C CA . ARG A 1 190 ? 33.021 -12.164 -48.175 1.00 64.31 190 ARG A CA 1
ATOM 1479 C C . ARG A 1 190 ? 33.823 -13.407 -47.823 1.00 64.31 190 ARG A C 1
ATOM 1481 O O . ARG A 1 190 ? 34.452 -13.379 -46.741 1.00 64.31 190 ARG A O 1
#

Secondary structure (DSSP, 8-state):
-------------------------------------------------------------------------PPPPSTT--B--GGGS-GGGHHHHTTEE-BEEEEEE--PPEEEETTEEEE-EEEEEEEE-SSSS-EEEEEEEETTEEEEEEEEGGGGGSGGGS-EE---TT----------------

Organism: NCBI:txid51329

Radius of gyration: 32.98 Å; chains: 1; bounding box: 98×97×80 Å

pLDDT: mean 71.04, std 22.81, range [37.38, 98.56]

Sequence (190 aa):
KGKKEEGKKTKGEKGRGTWGKKTKERLIPWWGKKEGEEEVVAGKDNERGGGSRGSKANTAIHHSHTHRHASKTRRPLSPGVDVLDPIDLLPDRYHSMGRRFWPFVRQDFDGGDTCHIDGREVARRVEVRLACSPTPRIQMLVREPEFCRYVIVLYVPDLCRHPLTQPVDVAGPGGGGDGGRGRKGAKAAR